Protein AF-A0A9D4DKL9-F1 (afdb_monomer)

Structure (mmCIF, N/CA/C/O backbone):
data_AF-A0A9D4DKL9-F1
#
_entry.id   AF-A0A9D4DKL9-F1
#
loop_
_atom_site.group_PDB
_atom_site.id
_atom_site.type_symbol
_atom_site.label_atom_id
_atom_site.label_alt_id
_atom_site.label_comp_id
_atom_site.label_asym_id
_atom_site.label_entity_id
_atom_site.label_seq_id
_atom_site.pdbx_PDB_ins_code
_atom_site.Cartn_x
_atom_site.Cartn_y
_atom_site.Cartn_z
_atom_site.occupancy
_atom_site.B_iso_or_equiv
_atom_site.auth_seq_id
_atom_site.auth_comp_id
_atom_site.auth_asym_id
_atom_site.auth_atom_id
_atom_site.pdbx_PDB_model_num
ATOM 1 N N . MET A 1 1 ? 84.781 38.451 -116.090 1.00 63.19 1 MET A N 1
ATOM 2 C CA . MET A 1 1 ? 84.584 37.556 -114.925 1.00 63.19 1 MET A CA 1
ATOM 3 C C . MET A 1 1 ? 83.759 38.175 -113.795 1.00 63.19 1 MET A C 1
ATOM 5 O O . MET A 1 1 ? 82.807 37.539 -113.373 1.00 63.19 1 MET A O 1
ATOM 9 N N . ILE A 1 2 ? 84.045 39.401 -113.335 1.00 65.81 2 ILE A N 1
ATOM 10 C CA . ILE A 1 2 ? 83.414 39.998 -112.132 1.00 65.81 2 ILE A CA 1
ATOM 11 C C . ILE A 1 2 ? 81.875 40.136 -112.225 1.00 65.81 2 ILE A C 1
ATOM 13 O 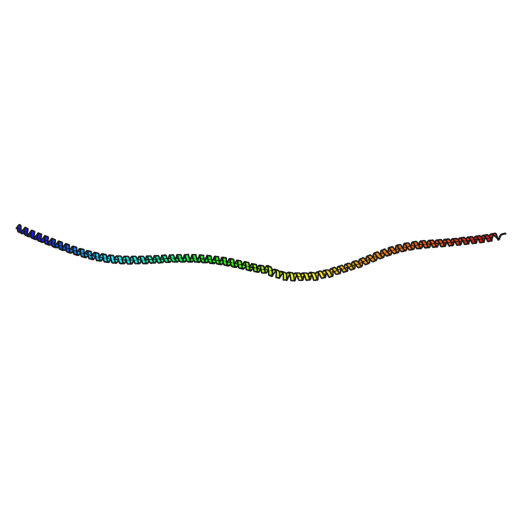O . ILE A 1 2 ? 81.176 39.761 -111.289 1.00 65.81 2 ILE A O 1
ATOM 17 N N . LYS A 1 3 ? 81.319 40.576 -113.367 1.00 68.94 3 LYS A N 1
ATOM 18 C CA . LYS A 1 3 ? 79.853 40.662 -113.574 1.00 68.94 3 LYS A CA 1
ATOM 19 C C . LYS A 1 3 ? 79.137 39.306 -113.484 1.00 68.94 3 LYS A C 1
ATOM 21 O O . LYS A 1 3 ? 78.026 39.245 -112.978 1.00 68.94 3 LYS A O 1
ATOM 26 N N . PHE A 1 4 ? 79.769 38.230 -113.952 1.00 71.81 4 PHE A N 1
ATOM 27 C CA . PHE A 1 4 ? 79.169 36.891 -113.955 1.00 71.81 4 PHE A CA 1
ATOM 28 C C . PHE A 1 4 ? 79.084 36.315 -112.534 1.00 71.81 4 PHE A C 1
ATOM 30 O O . PHE A 1 4 ? 78.048 35.794 -112.137 1.00 71.81 4 PHE A O 1
ATOM 37 N N . VAL A 1 5 ? 80.135 36.514 -111.731 1.00 77.12 5 VAL A N 1
ATOM 38 C CA . VAL A 1 5 ? 80.155 36.129 -110.309 1.00 77.12 5 VAL A CA 1
ATOM 39 C C . VAL A 1 5 ? 79.111 36.912 -109.506 1.00 77.12 5 VAL A C 1
ATOM 41 O O . VAL A 1 5 ? 78.420 36.328 -108.678 1.00 77.12 5 VAL A O 1
ATOM 44 N N . TYR A 1 6 ? 78.936 38.209 -109.784 1.00 79.50 6 TYR A N 1
ATOM 45 C CA . TYR A 1 6 ? 77.956 39.045 -109.081 1.00 79.50 6 TYR A CA 1
ATOM 46 C C . TYR A 1 6 ? 76.505 38.634 -109.384 1.00 79.50 6 TYR A C 1
ATOM 48 O O . TYR A 1 6 ? 75.685 38.554 -108.475 1.00 79.50 6 TYR A O 1
ATOM 56 N N . VAL A 1 7 ? 76.192 38.297 -110.641 1.00 77.31 7 VAL A N 1
ATOM 57 C CA . VAL A 1 7 ? 74.859 37.801 -111.032 1.00 77.31 7 VAL A CA 1
ATOM 58 C C . VAL A 1 7 ? 74.550 36.453 -110.376 1.00 77.31 7 VAL A C 1
ATOM 60 O O . VAL A 1 7 ? 73.449 36.266 -109.866 1.00 77.31 7 VAL A O 1
ATOM 63 N N . ILE A 1 8 ? 75.525 35.541 -110.319 1.00 79.31 8 ILE A N 1
ATOM 64 C CA . ILE A 1 8 ? 75.368 34.249 -109.635 1.00 79.31 8 ILE A CA 1
ATOM 65 C C . ILE A 1 8 ? 75.168 34.444 -108.130 1.00 79.31 8 ILE A C 1
ATOM 67 O O . ILE A 1 8 ? 74.286 33.817 -107.551 1.00 79.31 8 ILE A O 1
ATOM 71 N N . ALA A 1 9 ? 75.937 35.335 -107.499 1.00 81.88 9 ALA A N 1
ATOM 72 C CA . ALA A 1 9 ? 75.806 35.622 -106.074 1.00 81.88 9 ALA A CA 1
ATOM 73 C C . ALA A 1 9 ? 74.437 36.231 -105.725 1.00 81.88 9 ALA A C 1
ATOM 75 O O . ALA A 1 9 ? 73.841 35.843 -104.723 1.00 81.88 9 ALA A O 1
ATOM 76 N N . ILE A 1 10 ? 73.914 37.137 -106.562 1.00 83.38 10 ILE A N 1
ATOM 77 C CA . ILE A 1 10 ? 72.572 37.717 -106.396 1.00 83.38 10 ILE A CA 1
ATOM 78 C C . ILE A 1 10 ? 71.487 36.657 -106.601 1.00 83.38 10 ILE A C 1
ATOM 80 O O . ILE A 1 10 ? 70.557 36.570 -105.806 1.00 83.38 10 ILE A O 1
ATOM 84 N N . TYR A 1 11 ? 71.595 35.830 -107.641 1.00 84.44 11 TYR A N 1
ATOM 85 C CA . TYR A 1 11 ? 70.609 34.778 -107.887 1.00 84.44 11 TYR A CA 1
ATOM 86 C C . TYR A 1 11 ? 70.575 33.765 -106.737 1.00 84.44 11 TYR A C 1
ATOM 88 O O . TYR A 1 11 ? 69.502 33.411 -106.253 1.00 84.44 11 TYR A O 1
ATOM 96 N N . LEU A 1 12 ? 71.748 33.354 -106.246 1.00 84.44 12 LEU A N 1
ATOM 97 C CA . LEU A 1 12 ? 71.868 32.427 -105.127 1.00 84.44 12 LEU A CA 1
ATOM 98 C C . LEU A 1 12 ? 71.344 33.039 -103.822 1.00 84.44 12 LEU A C 1
ATOM 100 O O . LEU A 1 12 ? 70.650 32.354 -103.078 1.00 84.44 12 LEU A O 1
ATOM 104 N N . SER A 1 13 ? 71.627 34.315 -103.541 1.00 85.69 13 SER A N 1
ATOM 105 C CA . SER A 1 13 ? 71.153 34.973 -102.318 1.00 85.69 13 SER A CA 1
ATOM 106 C C . SER A 1 13 ? 69.640 35.195 -102.327 1.00 85.69 13 SER A C 1
ATOM 108 O O . SER A 1 13 ? 68.983 34.974 -101.309 1.00 85.69 13 SER A O 1
ATOM 110 N N . ILE A 1 14 ? 69.060 35.551 -103.476 1.00 85.25 14 ILE A N 1
ATOM 111 C CA . ILE A 1 14 ? 67.609 35.686 -103.644 1.00 85.25 14 ILE A CA 1
ATOM 112 C C . ILE A 1 14 ? 66.938 34.316 -103.532 1.00 85.25 14 ILE A C 1
ATOM 114 O O . ILE A 1 14 ? 65.997 34.162 -102.760 1.00 85.25 14 ILE A O 1
ATOM 118 N N . TYR A 1 15 ? 67.446 33.298 -104.231 1.00 87.06 15 TYR A N 1
ATOM 119 C CA . TYR A 1 15 ? 66.894 31.946 -104.151 1.00 87.06 15 TYR A CA 1
ATOM 120 C C . TYR A 1 15 ? 66.958 31.393 -102.724 1.00 87.06 15 TYR A C 1
ATOM 122 O O . TYR A 1 15 ? 65.957 30.901 -102.209 1.00 87.06 15 TYR A O 1
ATOM 130 N N . LEU A 1 16 ? 68.108 31.523 -102.055 1.00 86.06 16 LEU A N 1
ATOM 131 C CA . LEU A 1 16 ? 68.291 31.030 -100.694 1.00 86.06 16 LEU A CA 1
ATOM 132 C C . LEU A 1 16 ? 67.420 31.799 -99.697 1.00 86.06 16 LEU A C 1
ATOM 134 O O . LEU A 1 16 ? 66.792 31.177 -98.850 1.00 86.06 16 LEU A O 1
ATOM 138 N N . SER A 1 17 ? 67.339 33.128 -99.794 1.00 87.56 17 SER A N 1
ATOM 139 C CA . SER A 1 17 ? 66.518 33.931 -98.876 1.00 87.56 17 SER A CA 1
ATOM 140 C C . SER A 1 17 ? 65.023 33.669 -99.052 1.00 87.56 17 SER A C 1
ATOM 142 O O . SER A 1 17 ? 64.312 33.527 -98.058 1.00 87.56 17 SER A O 1
ATOM 144 N N . ILE A 1 18 ? 64.542 33.529 -100.289 1.00 85.19 18 ILE A N 1
ATOM 145 C CA . ILE A 1 18 ? 63.144 33.191 -100.574 1.00 85.19 18 ILE A CA 1
ATOM 146 C C . ILE A 1 18 ? 62.844 31.760 -100.124 1.00 85.19 18 ILE A C 1
ATOM 148 O O . ILE A 1 18 ? 61.878 31.543 -99.400 1.00 85.19 18 ILE A O 1
ATOM 152 N N . TYR A 1 19 ? 63.687 30.788 -100.479 1.00 87.69 19 TYR A N 1
ATOM 153 C CA . TYR A 1 19 ? 63.487 29.398 -100.075 1.00 87.69 19 TYR A CA 1
ATOM 154 C C . TYR A 1 19 ? 63.493 29.254 -98.551 1.00 87.69 19 TYR A C 1
ATOM 156 O O . TYR A 1 19 ? 62.588 28.646 -97.987 1.00 87.69 19 TYR A O 1
ATOM 164 N N . LEU A 1 20 ? 64.473 29.854 -97.871 1.00 86.19 20 LEU A N 1
ATOM 165 C CA . LEU A 1 20 ? 64.597 29.759 -96.422 1.00 86.19 20 LEU A CA 1
ATOM 166 C C . LEU A 1 20 ? 63.461 30.503 -95.714 1.00 86.19 20 LEU A C 1
ATOM 168 O O . LEU A 1 20 ? 62.894 29.964 -94.773 1.00 86.19 20 LEU A O 1
ATOM 172 N N . SER A 1 21 ? 63.082 31.702 -96.165 1.00 86.38 21 SER A N 1
ATOM 173 C CA . SER A 1 21 ? 61.981 32.454 -95.544 1.00 86.38 21 SER A CA 1
ATOM 174 C C . SER A 1 21 ? 60.636 31.759 -95.723 1.00 86.38 21 SER A C 1
ATOM 176 O O . SER A 1 21 ? 59.880 31.649 -94.760 1.00 86.38 21 SER A O 1
ATOM 178 N N . ILE A 1 22 ? 60.346 31.229 -96.913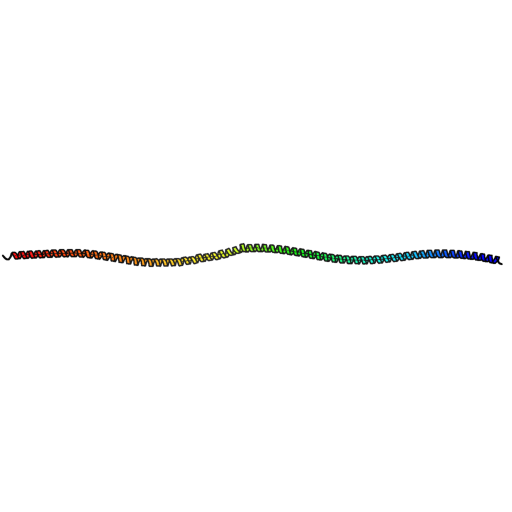 1.00 84.81 22 ILE A N 1
ATOM 179 C CA . ILE A 1 22 ? 59.104 30.504 -97.184 1.00 84.81 22 ILE A CA 1
ATOM 180 C C . ILE A 1 22 ? 59.093 29.178 -96.427 1.00 84.81 22 ILE A C 1
ATOM 182 O O . ILE A 1 22 ? 58.135 28.895 -95.716 1.00 84.81 22 ILE A O 1
ATOM 186 N N . TYR A 1 23 ? 60.164 28.386 -96.510 1.00 86.69 23 TYR A N 1
ATOM 187 C CA . TYR A 1 23 ? 60.231 27.102 -95.817 1.00 86.69 23 TYR A CA 1
ATOM 188 C C . TYR A 1 23 ? 60.115 27.285 -94.304 1.00 86.69 23 TYR A C 1
ATOM 190 O O . TYR A 1 23 ? 59.313 26.613 -93.665 1.00 86.69 23 TYR A O 1
ATOM 198 N N . LEU A 1 24 ? 60.864 28.227 -93.727 1.00 85.25 24 LEU A N 1
ATOM 199 C CA . LEU A 1 24 ? 60.870 28.443 -92.285 1.00 85.25 24 LEU A CA 1
ATOM 200 C C . LEU A 1 24 ? 59.553 29.059 -91.805 1.00 85.25 24 LEU A C 1
ATOM 202 O O . LEU A 1 24 ? 59.030 28.620 -90.790 1.00 85.25 24 LEU A O 1
ATOM 206 N N . SER A 1 25 ? 58.968 30.015 -92.534 1.00 85.31 25 SER A N 1
ATOM 207 C CA . SER A 1 25 ? 57.673 30.598 -92.150 1.00 85.31 25 SER A CA 1
ATOM 208 C C . SER A 1 25 ? 56.534 29.589 -92.251 1.00 85.31 25 SER A C 1
ATOM 210 O O . SER A 1 25 ? 55.735 29.490 -91.322 1.00 85.31 25 SER A O 1
ATOM 212 N N . ILE A 1 26 ? 56.470 28.797 -93.322 1.00 83.25 26 ILE A N 1
ATOM 213 C CA . ILE A 1 26 ? 55.423 27.790 -93.511 1.00 83.25 26 ILE A CA 1
ATOM 214 C C . ILE A 1 26 ? 55.611 26.644 -92.523 1.00 83.25 26 ILE A C 1
ATOM 216 O O . ILE A 1 26 ? 54.669 26.293 -91.819 1.00 83.25 26 ILE A O 1
ATOM 220 N N . TYR A 1 27 ? 56.820 26.094 -92.408 1.00 85.81 27 TYR A N 1
ATOM 221 C CA . TYR A 1 27 ? 57.084 24.998 -91.481 1.00 85.81 27 TYR A CA 1
ATOM 222 C C . TYR A 1 27 ? 56.801 25.423 -90.042 1.00 85.81 27 TYR A C 1
ATOM 224 O O . TYR A 1 27 ? 56.090 24.727 -89.328 1.00 85.81 27 TYR A O 1
ATOM 232 N N . LEU A 1 28 ? 57.296 26.588 -89.620 1.00 83.44 28 LEU A N 1
ATOM 233 C CA . LEU A 1 28 ? 57.144 27.039 -88.243 1.00 83.44 28 LEU A CA 1
ATOM 234 C C . LEU A 1 28 ? 55.705 27.471 -87.948 1.00 83.44 28 LEU A C 1
ATOM 236 O O . LEU A 1 28 ? 55.189 27.121 -86.896 1.00 83.44 28 LEU A O 1
ATOM 240 N N . SER A 1 29 ? 55.012 28.147 -88.869 1.00 84.25 29 SER A N 1
ATOM 241 C CA . SER A 1 29 ? 53.603 28.511 -88.654 1.00 84.25 29 SER A CA 1
ATOM 242 C C . SER A 1 29 ? 52.693 27.289 -88.620 1.00 84.25 29 SER A C 1
ATOM 244 O O . SER A 1 29 ? 51.880 27.173 -87.708 1.00 84.25 29 SER A O 1
ATOM 246 N N . ILE A 1 30 ? 52.841 26.350 -89.555 1.00 83.44 30 ILE A N 1
ATOM 247 C CA . ILE A 1 30 ? 51.993 25.158 -89.629 1.00 83.44 30 ILE A CA 1
ATOM 248 C C . ILE A 1 30 ? 52.319 24.209 -88.482 1.00 83.44 30 ILE A C 1
ATOM 250 O O . ILE A 1 30 ? 51.414 23.804 -87.760 1.00 83.44 30 ILE A O 1
ATOM 254 N N . TYR A 1 31 ? 53.595 23.890 -88.262 1.00 84.00 31 TYR A N 1
ATOM 255 C CA . TYR A 1 31 ? 53.983 22.982 -87.188 1.00 84.00 31 TYR A CA 1
ATOM 256 C C . TYR A 1 31 ? 53.588 23.550 -85.828 1.00 84.00 31 TYR A C 1
ATOM 258 O O . TYR A 1 31 ? 52.955 22.854 -85.043 1.00 84.00 31 TYR A O 1
ATOM 266 N N . LEU A 1 32 ? 53.890 24.823 -85.555 1.00 83.12 32 LEU A N 1
ATOM 267 C CA . LEU A 1 32 ? 53.597 25.416 -84.254 1.00 83.12 32 LEU A CA 1
ATOM 268 C C . LEU A 1 32 ? 52.091 25.621 -84.058 1.00 83.12 32 LEU A C 1
ATOM 270 O O . LEU A 1 32 ? 51.592 25.318 -82.984 1.00 83.12 32 LEU A O 1
ATOM 274 N N . SER A 1 33 ? 51.341 26.060 -85.074 1.00 83.81 33 SER A N 1
ATOM 275 C CA . SER A 1 33 ? 49.885 26.223 -84.937 1.00 83.81 33 SER A CA 1
ATOM 276 C C . SER A 1 33 ? 49.169 24.887 -84.777 1.00 83.81 33 SER A C 1
ATOM 278 O O . SER A 1 33 ? 48.336 24.757 -83.884 1.00 83.81 33 SER A O 1
ATOM 280 N N . ILE A 1 34 ? 49.502 23.874 -85.578 1.00 82.81 34 ILE A N 1
ATOM 281 C CA . ILE A 1 34 ? 48.850 22.564 -85.519 1.00 82.81 34 ILE A CA 1
ATOM 282 C C . ILE A 1 34 ? 49.268 21.825 -84.252 1.00 82.81 34 ILE A C 1
ATOM 284 O O . ILE A 1 34 ? 48.406 21.355 -83.516 1.00 82.81 34 ILE A O 1
ATOM 288 N N . TYR A 1 35 ? 50.566 21.765 -83.948 1.00 84.19 35 TYR A N 1
ATOM 289 C CA . TYR A 1 35 ? 51.040 21.086 -82.747 1.00 84.19 35 TYR A CA 1
ATOM 290 C C . TYR A 1 35 ? 50.478 21.746 -81.492 1.00 84.19 35 TYR A C 1
ATOM 292 O O . TYR A 1 35 ? 49.933 21.059 -80.638 1.00 84.19 35 TYR A O 1
ATOM 300 N N . LEU A 1 36 ? 50.547 23.076 -81.387 1.00 83.25 36 LEU A N 1
ATOM 301 C CA . LEU A 1 36 ? 50.089 23.774 -80.191 1.00 83.25 36 LEU A CA 1
ATOM 302 C C . LEU A 1 36 ? 48.561 23.755 -80.082 1.00 83.25 36 LEU A C 1
ATOM 304 O O . LEU A 1 36 ? 48.050 23.519 -78.996 1.00 83.25 36 LEU A O 1
ATOM 308 N N . SER A 1 37 ? 47.812 23.918 -81.177 1.00 83.75 37 SER A N 1
ATOM 309 C CA . SER A 1 37 ? 46.345 23.840 -81.116 1.00 83.75 37 SER A CA 1
ATOM 310 C C . SER A 1 37 ? 45.859 22.437 -80.770 1.00 83.75 37 SER A C 1
ATOM 312 O O . SER A 1 37 ? 45.034 22.295 -79.872 1.00 83.75 37 SER A O 1
ATOM 314 N N . ILE A 1 38 ? 46.382 21.394 -81.417 1.00 83.25 38 ILE A N 1
ATOM 315 C CA . ILE A 1 38 ? 45.956 20.014 -81.175 1.00 83.25 38 ILE A CA 1
ATOM 316 C C . ILE A 1 38 ? 46.436 19.561 -79.803 1.00 83.25 38 ILE A C 1
ATOM 318 O O . ILE A 1 38 ? 45.628 19.109 -79.001 1.00 83.25 38 ILE A O 1
ATOM 322 N N . PHE A 1 39 ? 47.719 19.725 -79.483 1.00 83.00 39 PHE A N 1
ATOM 323 C CA . PHE A 1 39 ? 48.241 19.275 -78.198 1.00 83.00 39 PHE A CA 1
ATOM 324 C C . PHE A 1 39 ? 47.545 19.991 -77.044 1.00 83.00 39 PHE A C 1
ATOM 326 O O . PHE A 1 39 ? 47.071 19.334 -76.125 1.00 83.00 39 PHE A O 1
ATOM 333 N N . LEU A 1 40 ? 47.411 21.320 -77.103 1.00 82.62 40 LEU A N 1
ATOM 334 C CA . LEU A 1 40 ? 46.790 22.071 -76.018 1.00 82.62 40 LEU A CA 1
ATOM 335 C C . LEU A 1 40 ? 45.286 21.788 -75.934 1.00 82.62 40 LEU A C 1
ATOM 337 O O . LEU A 1 40 ? 44.785 21.575 -74.839 1.00 82.62 40 LEU A O 1
ATOM 341 N N . SER A 1 41 ? 44.557 21.717 -77.052 1.00 83.12 41 SER A N 1
ATOM 342 C CA . SER A 1 41 ? 43.116 21.427 -77.004 1.00 83.12 41 SER A CA 1
ATOM 343 C C . SER A 1 41 ? 42.826 20.007 -76.530 1.00 83.12 41 SER A C 1
ATOM 345 O O . SER A 1 41 ? 42.003 19.832 -75.634 1.00 83.12 41 SER A O 1
ATOM 347 N N . PHE A 1 42 ? 43.510 18.991 -77.057 1.00 83.50 42 PHE A N 1
ATOM 348 C CA . PHE A 1 42 ? 43.275 17.602 -76.667 1.00 83.50 42 PHE A CA 1
ATOM 349 C C . PHE A 1 42 ? 43.794 17.313 -75.266 1.00 83.50 42 PHE A C 1
ATOM 351 O O . PHE A 1 42 ? 43.068 16.728 -74.468 1.00 83.50 42 PHE A O 1
ATOM 358 N N . TYR A 1 43 ? 45.005 17.757 -74.924 1.00 83.81 43 TYR A N 1
ATOM 359 C CA . TYR A 1 43 ? 45.541 17.530 -73.587 1.00 83.81 43 TYR A CA 1
ATOM 360 C C . TYR A 1 43 ? 44.695 18.244 -72.538 1.00 83.81 43 TYR A C 1
ATOM 362 O O . TYR A 1 43 ? 44.285 17.623 -71.565 1.00 83.81 43 TYR A O 1
ATOM 370 N N . LEU A 1 44 ? 44.374 19.525 -72.741 1.00 83.25 44 LEU A N 1
ATOM 371 C CA . LEU A 1 44 ? 43.629 20.294 -71.750 1.00 83.25 44 LEU A CA 1
ATOM 372 C C . LEU A 1 44 ? 42.171 19.832 -71.668 1.00 83.25 44 LEU A C 1
ATOM 374 O O . LEU A 1 44 ? 41.651 19.708 -70.568 1.00 83.25 44 LEU A O 1
ATOM 378 N N . SER A 1 45 ? 41.517 19.497 -72.785 1.00 84.00 45 SER A N 1
ATOM 379 C CA . SER A 1 45 ? 40.148 18.968 -72.731 1.00 84.00 45 SER A CA 1
ATOM 380 C C . SER A 1 45 ? 40.094 17.598 -72.068 1.00 84.00 45 SER A C 1
ATOM 382 O O . SER A 1 45 ? 39.294 17.413 -71.157 1.00 84.00 45 SER A O 1
ATOM 384 N N . ILE A 1 46 ? 40.948 16.651 -72.457 1.00 83.38 46 ILE A N 1
ATOM 385 C CA . ILE A 1 46 ? 40.912 15.285 -71.926 1.00 83.38 46 ILE A CA 1
ATOM 386 C C . ILE A 1 46 ? 41.399 15.279 -70.483 1.00 83.38 46 ILE A C 1
ATOM 388 O O . ILE A 1 46 ? 40.689 14.796 -69.609 1.00 83.38 46 ILE A O 1
ATOM 392 N N . TYR A 1 47 ? 42.566 15.854 -70.199 1.00 83.75 47 TYR A N 1
ATOM 393 C CA . TYR A 1 47 ? 43.106 15.851 -68.843 1.00 83.75 47 TYR A CA 1
ATOM 394 C C . TYR A 1 47 ? 42.156 16.557 -67.882 1.00 83.75 47 TYR A C 1
ATOM 396 O O . TYR A 1 47 ? 41.810 16.002 -66.847 1.00 83.75 47 TYR A O 1
ATOM 404 N N . LEU A 1 48 ? 41.673 17.751 -68.231 1.00 82.62 48 LEU A N 1
ATOM 405 C CA . LEU A 1 48 ? 40.845 18.533 -67.320 1.00 82.62 48 LEU A CA 1
ATOM 406 C C . LEU A 1 48 ? 39.433 17.950 -67.202 1.00 82.62 48 LEU A C 1
ATOM 408 O O . LEU A 1 48 ? 38.906 17.905 -66.099 1.00 82.62 48 LEU A O 1
ATOM 412 N N . SER A 1 49 ? 38.834 17.426 -68.277 1.00 83.44 49 SER A N 1
ATOM 413 C CA . SER A 1 49 ? 37.521 16.772 -68.171 1.00 83.44 49 SER A CA 1
ATOM 414 C C . SER A 1 49 ? 37.595 15.459 -67.399 1.00 83.44 49 SER A C 1
ATOM 416 O O . SER A 1 49 ? 36.817 15.272 -66.468 1.00 83.44 49 SER A O 1
ATOM 418 N N . PHE A 1 50 ? 38.531 14.562 -67.717 1.00 83.81 50 PHE A N 1
ATOM 419 C CA . PHE A 1 50 ? 38.616 13.259 -67.061 1.00 83.81 50 PHE A CA 1
ATOM 420 C C . PHE A 1 50 ? 39.137 13.378 -65.637 1.00 83.81 50 PHE A C 1
ATOM 422 O O . PHE A 1 50 ? 38.519 12.834 -64.729 1.00 83.81 50 PHE A O 1
ATOM 429 N N . TYR A 1 51 ? 40.220 14.123 -65.408 1.00 84.00 51 TYR A N 1
ATOM 430 C CA . TYR A 1 51 ? 40.760 14.272 -64.060 1.00 84.00 51 TYR A CA 1
ATOM 431 C C . TYR A 1 51 ? 39.753 14.963 -63.148 1.00 84.00 51 TYR A C 1
ATOM 433 O O . TYR A 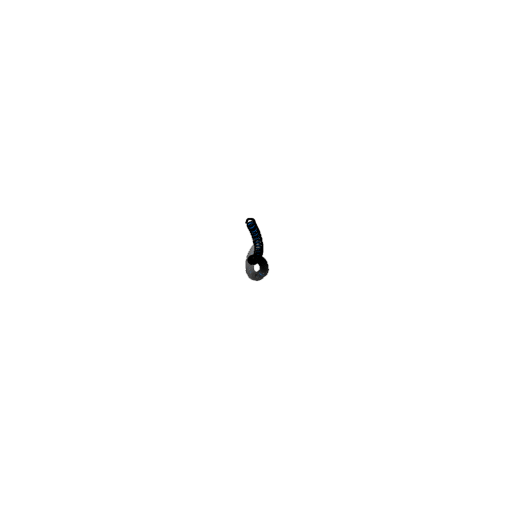1 51 ? 39.473 14.459 -62.066 1.00 84.00 51 TYR A O 1
ATOM 441 N N . LEU A 1 52 ? 39.159 16.078 -63.585 1.00 84.38 52 LEU A N 1
ATOM 442 C CA . LEU A 1 52 ? 38.230 16.820 -62.741 1.00 84.38 52 LEU A CA 1
ATOM 443 C C . LEU A 1 52 ? 36.921 16.049 -62.548 1.00 84.38 52 LEU A C 1
ATOM 445 O O . LEU A 1 52 ? 36.443 15.977 -61.426 1.00 84.38 52 LEU A O 1
ATOM 449 N N . SER A 1 53 ? 36.362 15.410 -63.580 1.00 84.56 53 SER A N 1
ATOM 450 C CA . SER A 1 53 ? 35.132 14.620 -63.406 1.00 84.56 53 SER A CA 1
ATOM 451 C C . SER A 1 53 ? 35.347 13.407 -62.507 1.00 84.56 53 SER A C 1
ATOM 453 O O . SER A 1 53 ? 34.556 13.187 -61.594 1.00 84.56 53 SER A O 1
ATOM 455 N N . ILE A 1 54 ? 36.421 12.642 -62.705 1.00 84.81 54 ILE A N 1
ATOM 456 C CA . ILE A 1 54 ? 36.693 11.427 -61.933 1.00 84.81 54 ILE A CA 1
ATOM 457 C C . ILE A 1 54 ? 37.097 11.791 -60.509 1.00 84.81 54 ILE A C 1
ATOM 459 O O . ILE A 1 54 ? 36.518 11.267 -59.563 1.00 84.81 54 ILE A O 1
ATOM 463 N N . TYR A 1 55 ? 38.042 12.716 -60.335 1.00 85.00 55 TYR A N 1
ATOM 464 C CA . TYR A 1 55 ? 38.480 13.122 -59.004 1.00 85.00 55 TYR A CA 1
ATOM 465 C C . TYR A 1 55 ? 37.324 13.723 -58.213 1.00 85.00 55 TYR A C 1
ATOM 467 O O . TYR A 1 55 ? 37.089 13.319 -57.080 1.00 85.00 55 TYR A O 1
ATOM 475 N N . LEU A 1 56 ? 36.570 14.652 -58.806 1.00 84.94 56 LEU A N 1
ATOM 476 C CA . LEU A 1 56 ? 35.492 15.326 -58.095 1.00 84.94 56 LEU A CA 1
ATOM 477 C C . LEU A 1 56 ? 34.334 14.367 -57.823 1.00 84.94 56 LEU A C 1
ATOM 479 O O . LEU A 1 56 ? 33.833 14.371 -56.708 1.00 84.94 56 LEU A O 1
ATOM 483 N N . SER A 1 57 ? 33.951 13.506 -58.774 1.00 85.56 57 SER A N 1
ATOM 484 C CA . SER A 1 57 ? 32.883 12.522 -58.545 1.00 85.56 57 SER A CA 1
ATOM 485 C C . SER A 1 57 ? 33.255 11.519 -57.462 1.00 85.56 57 SER A C 1
ATOM 487 O O . SER A 1 57 ? 32.483 11.356 -56.527 1.00 85.56 57 SER A O 1
ATOM 489 N N . ILE A 1 58 ? 34.441 10.910 -57.537 1.00 85.12 58 ILE A N 1
ATOM 490 C CA . ILE A 1 58 ? 34.889 9.901 -56.574 1.00 85.12 58 ILE A CA 1
ATOM 491 C C . ILE A 1 58 ? 35.126 10.537 -55.208 1.00 85.12 58 ILE A C 1
ATOM 493 O O . ILE A 1 58 ? 34.665 10.011 -54.197 1.00 85.12 58 ILE A O 1
ATOM 497 N N . TYR A 1 59 ? 35.817 11.678 -55.155 1.00 84.88 59 TYR A N 1
ATOM 498 C CA . TYR A 1 59 ? 36.098 12.348 -53.893 1.00 84.88 59 TYR A CA 1
ATOM 499 C C . TYR A 1 59 ? 34.808 12.816 -53.225 1.00 84.88 59 TYR A C 1
ATOM 501 O O . TYR A 1 59 ? 34.601 12.482 -52.062 1.00 84.88 59 TYR A O 1
ATOM 509 N N . LEU A 1 60 ? 33.904 13.509 -53.937 1.00 85.19 60 LEU A N 1
ATOM 510 C CA . LEU A 1 60 ? 32.623 13.899 -53.339 1.00 85.19 60 LEU A CA 1
ATOM 511 C C . LEU A 1 60 ? 31.803 12.671 -52.962 1.00 85.19 60 LEU A C 1
ATOM 513 O O . LEU A 1 60 ? 31.286 12.627 -51.856 1.00 85.19 60 LEU A O 1
ATOM 517 N N . SER A 1 61 ? 31.663 11.675 -53.840 1.00 85.94 61 SER A N 1
ATOM 518 C CA . SER A 1 61 ? 30.789 10.541 -53.549 1.00 85.94 61 SER A CA 1
ATOM 519 C C . SER A 1 61 ? 31.287 9.768 -52.340 1.00 85.94 61 SER A C 1
ATOM 521 O O . SER A 1 61 ? 30.503 9.458 -51.450 1.00 85.94 61 SER A O 1
ATOM 523 N N . ILE A 1 62 ? 32.586 9.477 -52.273 1.00 85.31 62 ILE A N 1
ATOM 524 C CA . ILE A 1 62 ? 33.169 8.687 -51.190 1.00 85.31 62 ILE A CA 1
ATOM 525 C C . ILE A 1 62 ? 33.228 9.514 -49.913 1.00 85.31 62 ILE A C 1
ATOM 527 O O . ILE A 1 62 ? 32.735 9.064 -48.885 1.00 85.31 62 ILE A O 1
ATOM 531 N N . TYR A 1 63 ? 33.774 10.730 -49.962 1.00 84.81 63 TYR A N 1
ATOM 532 C CA . TYR A 1 63 ? 33.895 11.559 -48.768 1.00 84.81 63 TYR A CA 1
ATOM 533 C C . TYR A 1 63 ? 32.523 11.870 -48.178 1.00 84.81 63 TYR A C 1
ATOM 535 O O . TYR A 1 63 ? 32.314 11.684 -46.986 1.00 84.81 63 TYR A O 1
ATOM 543 N N . LEU A 1 64 ? 31.566 12.288 -49.008 1.00 85.19 64 LEU A N 1
ATOM 544 C CA . LEU A 1 64 ? 30.250 12.698 -48.538 1.00 85.19 64 LEU A CA 1
ATOM 545 C C . LEU A 1 64 ? 29.425 11.493 -48.080 1.00 85.19 64 LEU A C 1
ATOM 547 O O . LEU A 1 64 ? 28.784 11.585 -47.039 1.00 85.19 64 LEU A O 1
ATOM 551 N N . SER A 1 65 ? 29.487 10.349 -48.775 1.00 85.75 65 SER A N 1
ATOM 552 C CA . SER A 1 65 ? 28.787 9.135 -48.326 1.00 85.75 65 SER A CA 1
ATOM 553 C C . SER A 1 65 ? 29.368 8.578 -47.033 1.00 85.75 65 SER A C 1
ATOM 555 O O . SER A 1 65 ? 28.606 8.274 -46.120 1.00 85.75 65 SER A O 1
ATOM 557 N N . ILE A 1 66 ? 30.692 8.478 -46.910 1.00 84.69 66 ILE A N 1
ATOM 558 C CA . ILE A 1 66 ? 31.343 7.949 -45.709 1.00 84.69 66 ILE A CA 1
ATOM 559 C C . ILE A 1 66 ? 31.157 8.919 -44.547 1.00 84.69 66 ILE A C 1
ATOM 561 O O . ILE A 1 66 ? 30.740 8.504 -43.471 1.00 84.69 66 ILE A O 1
ATOM 565 N N . TYR A 1 67 ? 31.405 10.212 -44.758 1.00 84.69 67 TYR A N 1
ATOM 566 C CA . TYR A 1 67 ? 31.265 11.207 -43.704 1.00 84.69 67 TYR A CA 1
ATOM 567 C C . TYR A 1 67 ? 29.818 11.309 -43.224 1.00 84.69 67 TYR A C 1
ATOM 569 O O . TYR A 1 67 ? 29.593 11.193 -42.024 1.00 84.69 67 TYR A O 1
ATOM 577 N N . LEU A 1 68 ? 28.829 11.454 -44.123 1.00 85.56 68 LEU A N 1
ATOM 578 C CA . LEU A 1 68 ? 27.431 11.478 -43.686 1.00 85.56 68 LEU A CA 1
ATOM 579 C C . LEU A 1 68 ? 27.024 10.154 -43.058 1.00 85.56 68 LEU A C 1
ATOM 581 O O . LEU A 1 68 ? 26.416 10.184 -41.999 1.00 85.56 68 LEU A O 1
ATOM 585 N N . SER A 1 69 ? 27.320 9.007 -43.672 1.00 85.75 69 SER A N 1
ATOM 586 C CA . SER A 1 69 ? 26.850 7.730 -43.123 1.00 85.75 69 SER A CA 1
ATOM 587 C C . SER A 1 69 ? 27.399 7.502 -41.723 1.00 85.75 69 SER A C 1
ATOM 589 O O . SER A 1 69 ? 26.612 7.269 -40.816 1.00 85.75 69 SER A O 1
ATOM 591 N N . ILE A 1 70 ? 28.709 7.664 -41.527 1.00 85.25 70 ILE A N 1
ATOM 592 C CA . ILE A 1 70 ? 29.363 7.434 -40.240 1.00 85.25 70 ILE A CA 1
ATOM 593 C C . ILE A 1 70 ? 28.955 8.499 -39.227 1.00 85.25 70 ILE A C 1
ATOM 595 O O . ILE A 1 70 ? 28.574 8.161 -38.109 1.00 85.25 70 ILE A O 1
ATOM 599 N N . TYR A 1 71 ? 29.016 9.783 -39.591 1.00 84.38 71 TYR A N 1
ATOM 600 C CA . TYR A 1 71 ? 28.678 10.855 -38.659 1.00 84.38 71 TYR A CA 1
ATOM 601 C C . TYR A 1 71 ? 27.217 10.759 -38.237 1.00 84.38 71 TYR A C 1
ATOM 603 O O . TYR A 1 71 ? 26.926 10.766 -37.046 1.00 84.38 71 TYR A O 1
ATOM 611 N N . LEU A 1 72 ? 26.298 10.613 -39.195 1.00 84.94 72 LEU A N 1
ATOM 612 C CA . LEU A 1 72 ? 24.874 10.550 -38.900 1.00 84.94 72 LEU A CA 1
ATOM 613 C C . LEU A 1 72 ? 24.534 9.261 -38.154 1.00 84.94 72 LEU A C 1
ATOM 615 O O . LEU A 1 72 ? 23.795 9.335 -37.181 1.00 84.94 72 LEU A O 1
ATOM 619 N N . SER A 1 73 ? 25.101 8.108 -38.536 1.00 85.44 73 SER A N 1
ATOM 620 C CA . SER A 1 73 ? 24.832 6.848 -37.837 1.00 85.44 73 SER A CA 1
ATOM 621 C C . SER A 1 73 ? 25.328 6.892 -36.403 1.00 85.44 73 SER A C 1
ATOM 623 O O . SER A 1 73 ? 24.563 6.572 -35.505 1.00 85.44 73 SER A O 1
ATOM 625 N N . ILE A 1 74 ? 26.576 7.315 -36.180 1.00 84.00 74 ILE A N 1
ATOM 626 C CA . ILE A 1 74 ? 27.187 7.341 -34.850 1.00 84.00 74 ILE A CA 1
ATOM 627 C C . ILE A 1 74 ? 26.516 8.407 -33.991 1.00 84.00 74 ILE A C 1
ATOM 629 O O . ILE A 1 74 ? 26.150 8.133 -32.850 1.00 84.00 74 ILE A O 1
ATOM 633 N N . TYR A 1 75 ? 26.320 9.612 -34.530 1.00 84.00 75 TYR A N 1
ATOM 634 C CA . TYR A 1 75 ? 25.697 10.698 -33.787 1.00 84.00 75 TYR A CA 1
ATOM 635 C C . TYR A 1 75 ? 24.257 10.350 -33.418 1.00 84.00 75 TYR A C 1
ATOM 637 O O . TYR A 1 75 ? 23.928 10.414 -32.237 1.00 84.00 75 TYR A O 1
ATOM 645 N N . LEU A 1 76 ? 23.415 9.906 -34.367 1.00 85.12 76 LEU A N 1
ATOM 646 C CA . LEU A 1 76 ? 22.052 9.490 -34.022 1.00 85.12 76 LEU A CA 1
ATOM 647 C C . LEU A 1 76 ? 22.064 8.294 -33.077 1.00 85.12 76 LEU A C 1
ATOM 649 O O . LEU A 1 76 ? 21.342 8.321 -32.089 1.00 85.12 76 LEU A O 1
ATOM 653 N N . SER A 1 77 ? 22.848 7.248 -33.345 1.00 84.88 77 SER A N 1
ATOM 654 C CA . SER A 1 77 ? 22.791 6.042 -32.519 1.00 84.88 77 SER A CA 1
ATOM 655 C C . SER A 1 77 ? 23.208 6.340 -31.089 1.00 84.88 77 SER A C 1
ATOM 657 O O . SER A 1 77 ? 22.527 5.930 -30.156 1.00 84.88 77 SER A O 1
ATOM 659 N N . ILE A 1 78 ? 24.305 7.073 -30.898 1.00 83.94 78 ILE A N 1
ATOM 660 C CA . ILE A 1 78 ? 24.841 7.369 -29.570 1.00 83.94 78 ILE A CA 1
ATOM 661 C C . ILE A 1 78 ? 23.965 8.403 -28.875 1.00 83.94 78 ILE A C 1
ATOM 663 O O . ILE A 1 78 ? 23.531 8.163 -27.754 1.00 83.94 78 ILE A O 1
ATOM 667 N N . TYR A 1 79 ? 23.657 9.524 -29.530 1.00 83.25 79 TYR A N 1
ATOM 668 C CA . TYR A 1 79 ? 22.855 10.574 -28.911 1.00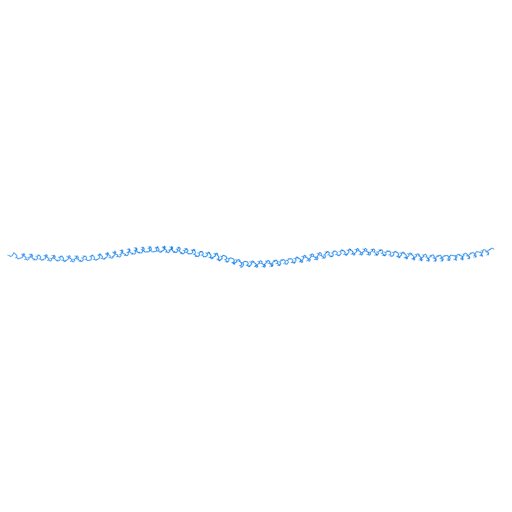 83.25 79 TYR A CA 1
ATOM 669 C C . TYR A 1 79 ? 21.467 10.057 -28.544 1.00 83.25 79 TYR A C 1
ATOM 671 O O . TYR A 1 79 ? 21.036 10.227 -27.409 1.00 83.25 79 TYR A O 1
ATOM 679 N N . LEU A 1 80 ? 20.789 9.369 -29.466 1.00 84.75 80 LEU A N 1
ATOM 680 C CA . LEU A 1 80 ? 19.439 8.875 -29.228 1.00 84.75 80 LEU A CA 1
ATOM 681 C C . LEU A 1 80 ? 19.441 7.734 -28.207 1.00 84.75 80 LEU A C 1
ATOM 683 O O . LEU A 1 80 ? 18.601 7.742 -27.318 1.00 84.75 80 LEU A O 1
ATOM 687 N N . SER A 1 81 ? 20.389 6.790 -28.261 1.00 84.69 81 SER A N 1
ATOM 688 C CA . SER A 1 81 ? 20.440 5.706 -27.266 1.00 84.69 81 SER A CA 1
ATOM 689 C C . SER A 1 81 ? 20.760 6.222 -25.867 1.00 84.69 81 SER A C 1
ATOM 691 O O . SER A 1 81 ? 20.080 5.846 -24.915 1.00 84.69 81 SER A O 1
ATOM 693 N N . ILE A 1 82 ? 21.746 7.108 -25.723 1.00 83.31 82 ILE A N 1
ATOM 694 C CA . ILE A 1 82 ? 22.143 7.660 -24.427 1.00 83.31 82 ILE A CA 1
ATOM 695 C C . ILE A 1 82 ? 21.047 8.574 -23.894 1.00 83.31 82 ILE A C 1
ATOM 697 O O . ILE A 1 82 ? 20.608 8.394 -22.764 1.00 83.31 82 ILE A O 1
ATOM 701 N N . TYR A 1 83 ? 20.558 9.517 -24.700 1.00 83.62 83 TYR A N 1
ATOM 702 C CA . TYR A 1 83 ? 19.508 10.432 -24.266 1.00 83.62 83 TYR A CA 1
ATOM 703 C C . TYR A 1 83 ? 18.243 9.672 -23.883 1.00 83.62 83 TYR A C 1
ATOM 705 O O . TYR A 1 83 ? 17.715 9.886 -22.797 1.00 83.62 83 TYR A O 1
ATOM 713 N N . LEU A 1 84 ? 17.782 8.745 -24.729 1.00 85.25 84 LEU A N 1
ATOM 714 C CA . LEU A 1 84 ? 16.563 7.995 -24.455 1.00 85.25 84 LEU A CA 1
ATOM 715 C C . LEU A 1 84 ? 16.750 7.077 -23.246 1.00 85.25 84 LEU A C 1
ATOM 717 O O . LEU A 1 84 ? 15.891 7.073 -22.379 1.00 85.25 84 LEU A O 1
ATOM 721 N N . SER A 1 85 ? 17.865 6.347 -23.136 1.00 85.06 85 SER A N 1
ATOM 722 C CA . SER A 1 85 ? 18.104 5.449 -21.995 1.00 85.06 85 SER A CA 1
ATOM 723 C C . SER A 1 85 ? 18.238 6.203 -20.675 1.00 85.06 85 SER A C 1
ATOM 725 O O . SER A 1 85 ? 17.607 5.816 -19.694 1.00 85.06 85 SER A O 1
ATOM 727 N N . ILE A 1 86 ? 18.999 7.296 -20.637 1.00 83.00 86 ILE A N 1
ATOM 728 C CA . ILE A 1 86 ? 19.176 8.113 -19.435 1.00 83.00 86 ILE A CA 1
ATOM 729 C C . ILE A 1 86 ? 17.863 8.805 -19.080 1.00 83.00 86 ILE A C 1
ATOM 731 O O . ILE A 1 86 ? 17.423 8.717 -17.938 1.00 83.00 86 ILE A O 1
ATOM 735 N N . TYR A 1 87 ? 17.199 9.442 -20.045 1.00 83.12 87 TYR A N 1
ATOM 736 C CA . TYR A 1 87 ? 15.943 10.136 -19.786 1.00 83.12 87 TYR A CA 1
ATOM 737 C C . TYR A 1 87 ? 14.854 9.166 -19.326 1.00 83.12 87 TYR A C 1
ATOM 739 O O . TYR A 1 87 ? 14.246 9.413 -18.289 1.00 83.12 87 TYR A O 1
ATOM 747 N N . LEU A 1 88 ? 14.639 8.039 -20.022 1.00 85.00 88 LEU A N 1
ATOM 748 C CA . LEU A 1 88 ? 13.645 7.054 -19.589 1.00 85.00 88 LEU A CA 1
ATOM 749 C C . LEU A 1 88 ? 14.018 6.454 -18.237 1.00 85.00 88 LEU A C 1
ATOM 751 O O . LEU A 1 88 ? 13.157 6.368 -17.374 1.00 85.00 88 LEU A O 1
ATOM 755 N N . SER A 1 89 ? 15.267 6.029 -18.034 1.00 84.50 89 SER A N 1
ATOM 756 C CA . SER A 1 89 ? 15.646 5.372 -16.779 1.00 84.50 89 SER A CA 1
ATOM 757 C C . SER A 1 89 ? 15.507 6.316 -15.594 1.00 84.50 89 SER A C 1
ATOM 759 O O . SER A 1 89 ? 14.893 5.944 -14.599 1.00 84.50 89 SER A O 1
ATOM 761 N N . ILE A 1 90 ? 15.998 7.550 -15.702 1.00 82.38 90 ILE A N 1
ATOM 762 C CA . ILE A 1 90 ? 15.922 8.542 -14.631 1.00 82.38 90 ILE A CA 1
ATOM 763 C C . ILE A 1 90 ? 14.477 8.984 -14.425 1.00 82.38 90 ILE A C 1
ATOM 765 O O . ILE A 1 90 ? 13.986 8.928 -13.304 1.00 82.38 90 ILE A O 1
ATOM 769 N N . TYR A 1 91 ? 13.769 9.379 -15.485 1.00 81.69 91 TYR A N 1
ATOM 770 C CA . TYR A 1 91 ? 12.397 9.858 -15.353 1.00 81.69 91 TYR A CA 1
ATOM 771 C C . TYR A 1 91 ? 11.482 8.765 -14.809 1.00 81.69 91 TYR A C 1
ATOM 773 O 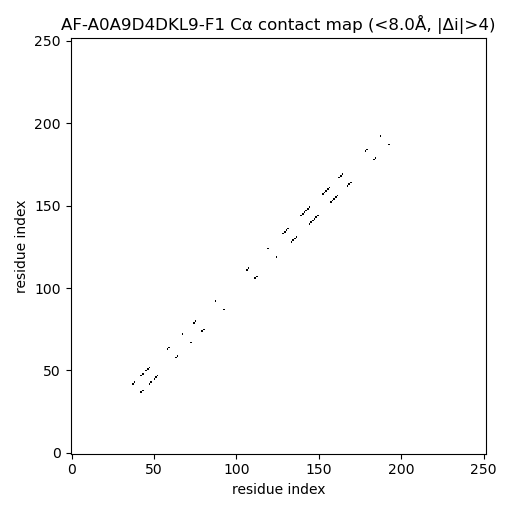O . TYR A 1 91 ? 10.765 8.999 -13.843 1.00 81.69 91 TYR A O 1
ATOM 781 N N . LEU A 1 92 ? 11.540 7.556 -15.375 1.00 85.00 92 LEU A N 1
ATOM 782 C CA . LEU A 1 92 ? 10.693 6.451 -14.943 1.00 85.00 92 LEU A CA 1
ATOM 783 C C . LEU A 1 92 ? 11.070 5.993 -13.531 1.00 85.00 92 LEU A C 1
ATOM 785 O O . LEU A 1 92 ? 10.179 5.806 -12.715 1.00 85.00 92 LEU A O 1
ATOM 789 N N . SER A 1 93 ? 12.359 5.855 -13.202 1.00 83.44 93 SER A N 1
ATOM 790 C CA . SER A 1 93 ? 12.761 5.433 -11.851 1.00 83.44 93 SER A CA 1
ATOM 791 C C . SER A 1 93 ? 12.386 6.466 -10.797 1.00 83.44 93 SER A C 1
ATOM 793 O O . SER A 1 93 ? 11.804 6.100 -9.780 1.00 83.44 93 SER A O 1
ATOM 795 N N . ILE A 1 94 ? 12.656 7.750 -11.032 1.00 81.44 94 ILE A N 1
ATOM 796 C CA . ILE A 1 94 ? 12.350 8.821 -10.083 1.00 81.44 94 ILE A CA 1
ATOM 797 C C . ILE A 1 94 ? 10.841 9.003 -9.971 1.00 81.44 94 ILE A C 1
ATOM 799 O O . ILE A 1 94 ? 10.314 8.984 -8.865 1.00 81.44 94 ILE A O 1
ATOM 803 N N . TYR A 1 95 ? 10.127 9.129 -11.091 1.00 80.62 95 TYR A N 1
ATOM 804 C CA . TYR A 1 95 ? 8.682 9.326 -11.062 1.00 80.62 95 TYR A CA 1
ATOM 805 C C . TYR A 1 95 ? 7.979 8.141 -10.407 1.00 80.62 95 TYR A C 1
ATOM 807 O O . TYR A 1 95 ? 7.181 8.339 -9.497 1.00 80.62 95 TYR A O 1
ATOM 815 N N . LEU A 1 96 ? 8.308 6.910 -10.810 1.00 84.25 96 LEU A N 1
ATOM 816 C CA . LEU A 1 96 ? 7.673 5.720 -10.258 1.00 84.25 96 LEU A CA 1
ATOM 817 C C . LEU A 1 96 ? 8.053 5.525 -8.787 1.00 84.25 96 LEU A C 1
ATOM 819 O O . LEU A 1 96 ? 7.174 5.259 -7.979 1.00 84.25 96 LEU A O 1
ATOM 823 N N . SER A 1 97 ? 9.322 5.699 -8.405 1.00 81.94 97 SER A N 1
ATOM 824 C CA . SER A 1 97 ? 9.733 5.540 -7.003 1.00 81.94 97 SER A CA 1
ATOM 825 C C . SER A 1 97 ? 9.106 6.595 -6.102 1.00 81.94 97 SER A C 1
ATOM 827 O O . SER A 1 97 ? 8.559 6.242 -5.062 1.00 81.94 97 SER A O 1
ATOM 829 N N . ILE A 1 98 ? 9.124 7.868 -6.493 1.00 79.56 98 ILE A N 1
ATOM 830 C CA . ILE A 1 98 ? 8.550 8.962 -5.707 1.00 79.56 98 ILE A CA 1
ATOM 831 C C . ILE A 1 98 ? 7.034 8.820 -5.651 1.00 79.56 98 ILE A C 1
ATOM 833 O O . ILE A 1 98 ? 6.469 8.826 -4.564 1.00 79.56 98 ILE A O 1
ATOM 837 N N . TYR A 1 99 ? 6.369 8.645 -6.794 1.00 79.88 99 TYR A N 1
ATOM 838 C CA . TYR A 1 99 ? 4.916 8.522 -6.830 1.00 79.88 99 TYR A CA 1
ATOM 839 C C . TYR A 1 99 ? 4.451 7.314 -6.023 1.00 79.88 99 TYR A C 1
ATOM 841 O O . TYR A 1 99 ? 3.593 7.455 -5.159 1.00 79.88 99 TYR A O 1
ATOM 849 N N . LEU A 1 100 ? 5.049 6.140 -6.247 1.00 83.19 100 LEU A N 1
ATOM 850 C CA . LEU A 1 100 ? 4.640 4.921 -5.562 1.00 83.19 100 LEU A CA 1
ATOM 851 C C . LEU A 1 100 ? 4.991 4.978 -4.072 1.00 83.19 100 LEU A C 1
ATOM 853 O O . LEU A 1 100 ? 4.151 4.635 -3.253 1.00 83.19 100 LEU A O 1
ATOM 857 N N . SER A 1 101 ? 6.180 5.456 -3.690 1.00 80.81 101 SER A N 1
ATOM 858 C CA . SER A 1 101 ? 6.552 5.556 -2.270 1.00 80.81 101 SER A CA 1
ATOM 859 C C . SER A 1 101 ? 5.685 6.561 -1.522 1.00 80.81 101 SER A C 1
ATOM 861 O O . SER A 1 101 ? 5.160 6.232 -0.462 1.00 80.81 101 SER A O 1
ATOM 863 N N . ILE A 1 102 ? 5.482 7.761 -2.067 1.00 78.38 102 ILE A N 1
ATOM 864 C CA . ILE A 1 102 ? 4.697 8.811 -1.417 1.00 78.38 102 ILE A CA 1
ATOM 865 C C . ILE A 1 102 ? 3.224 8.422 -1.393 1.00 78.38 102 ILE A C 1
ATOM 867 O O . ILE A 1 102 ? 2.616 8.434 -0.328 1.00 78.38 102 ILE A O 1
ATOM 871 N N . TYR A 1 103 ? 2.649 8.029 -2.531 1.00 77.50 103 TYR A N 1
ATOM 872 C CA . TYR A 1 103 ? 1.237 7.667 -2.590 1.00 77.50 103 TYR A CA 1
ATOM 873 C C . TYR A 1 103 ? 0.940 6.474 -1.687 1.00 77.50 103 TYR A C 1
ATOM 875 O O . TYR A 1 103 ? 0.024 6.542 -0.873 1.00 77.50 103 TYR A O 1
ATOM 883 N N . LEU A 1 104 ? 1.739 5.405 -1.777 1.00 81.44 104 LEU A N 1
ATOM 884 C CA . LEU A 1 104 ? 1.510 4.208 -0.979 1.00 81.44 104 LEU A CA 1
ATOM 885 C C . LEU A 1 104 ? 1.743 4.488 0.507 1.00 81.44 104 LEU A C 1
ATOM 887 O O . LEU A 1 104 ? 0.917 4.081 1.312 1.00 81.44 104 LEU A O 1
ATOM 891 N N . SER A 1 105 ? 2.806 5.207 0.888 1.00 79.25 105 SER A N 1
ATOM 892 C CA . SER A 1 105 ? 3.074 5.515 2.302 1.00 79.25 105 SER A CA 1
ATOM 893 C C . SER A 1 105 ? 2.009 6.418 2.910 1.00 79.25 105 SER A C 1
ATOM 895 O O . SER A 1 105 ? 1.532 6.133 4.006 1.00 79.25 105 SER A O 1
ATOM 897 N N . ILE A 1 106 ? 1.588 7.472 2.210 1.00 76.94 106 ILE A N 1
ATOM 898 C CA . ILE A 1 106 ? 0.546 8.387 2.680 1.00 76.94 106 ILE A CA 1
ATOM 899 C C . ILE A 1 106 ? -0.793 7.657 2.739 1.00 76.94 106 ILE A C 1
ATOM 901 O O . ILE A 1 106 ? -1.471 7.715 3.761 1.00 76.94 106 ILE A O 1
ATOM 905 N N . TYR A 1 107 ? -1.159 6.924 1.687 1.00 75.88 107 TYR A N 1
ATOM 906 C CA . TYR A 1 107 ? -2.416 6.189 1.657 1.00 75.88 107 TYR A CA 1
ATOM 907 C C . TYR A 1 107 ? -2.463 5.123 2.753 1.00 75.88 107 TYR A C 1
ATOM 909 O O . TYR A 1 107 ? -3.414 5.114 3.529 1.00 75.88 107 TYR A O 1
ATOM 917 N N . LEU A 1 108 ? -1.433 4.274 2.882 1.00 79.12 108 LEU A N 1
ATOM 918 C CA . LEU A 1 108 ? -1.398 3.263 3.943 1.00 79.12 108 LEU A CA 1
ATOM 919 C C . LEU A 1 108 ? -1.376 3.913 5.322 1.00 79.12 108 LEU A C 1
ATOM 921 O O . LEU A 1 108 ? -2.139 3.499 6.182 1.00 79.12 108 LEU A O 1
ATOM 925 N N . SER A 1 109 ? -0.517 4.906 5.558 1.00 77.56 109 SER A N 1
ATOM 926 C CA . SER A 1 109 ? -0.397 5.507 6.889 1.00 77.56 109 SER A CA 1
ATOM 927 C C . SER A 1 109 ? -1.694 6.178 7.312 1.00 77.56 109 SER A C 1
ATOM 929 O O . SER A 1 109 ? -2.168 5.921 8.413 1.00 77.56 109 SER A O 1
ATOM 931 N N . ILE A 1 110 ? -2.311 6.979 6.445 1.00 74.38 110 ILE A N 1
ATOM 932 C CA . ILE A 1 110 ? -3.550 7.688 6.761 1.00 74.38 110 ILE A CA 1
ATOM 933 C C . ILE A 1 110 ? -4.706 6.702 6.859 1.00 74.38 110 ILE A C 1
ATOM 935 O O . ILE A 1 110 ? -5.400 6.690 7.870 1.00 74.38 110 ILE A O 1
ATOM 939 N N . TYR A 1 111 ? -4.907 5.852 5.850 1.00 72.31 111 TYR A N 1
ATOM 940 C CA . TYR A 1 111 ? -6.032 4.925 5.849 1.00 72.31 111 TYR A CA 1
ATOM 941 C C . TYR A 1 111 ? -5.942 3.961 7.027 1.00 72.31 111 TYR A C 1
ATOM 943 O O . TYR A 1 111 ? -6.905 3.824 7.773 1.00 72.31 111 TYR A O 1
ATOM 951 N N . LEU A 1 112 ? -4.777 3.344 7.248 1.00 74.00 112 LEU A N 1
ATOM 952 C CA . LEU A 1 112 ? -4.596 2.396 8.338 1.00 74.00 112 LEU A CA 1
ATOM 953 C C . LEU A 1 112 ? -4.672 3.101 9.695 1.00 74.00 112 LEU A C 1
ATOM 955 O O . LEU A 1 112 ? -5.372 2.615 10.570 1.00 74.00 112 LEU A O 1
ATOM 959 N N . SER A 1 113 ? -4.023 4.254 9.891 1.00 73.88 113 SER A N 1
ATOM 960 C CA . SER A 1 113 ? -4.084 4.944 11.190 1.00 73.88 113 SER A CA 1
ATOM 961 C C . SER A 1 113 ? -5.493 5.419 11.522 1.00 73.88 113 SER A C 1
ATOM 963 O O . SER A 1 113 ? -5.969 5.169 12.626 1.00 73.88 113 SER A O 1
ATOM 965 N N . ILE A 1 114 ? -6.190 6.051 10.578 1.00 72.25 114 ILE A N 1
ATOM 966 C CA . ILE A 1 114 ? -7.537 6.576 10.794 1.00 72.25 114 ILE A CA 1
ATOM 967 C C . ILE A 1 114 ? -8.524 5.426 10.951 1.00 72.25 114 ILE A C 1
ATOM 969 O O . ILE A 1 114 ? -9.253 5.389 11.936 1.00 72.25 114 ILE A O 1
ATOM 973 N N . TYR A 1 115 ? -8.528 4.461 10.031 1.00 70.31 115 TYR A N 1
ATOM 974 C CA . TYR A 1 115 ? -9.463 3.343 10.097 1.00 70.31 115 TYR A CA 1
ATOM 975 C C . TYR A 1 115 ? -9.261 2.537 11.378 1.00 70.31 115 TYR A C 1
ATOM 977 O O . TYR A 1 115 ? -10.220 2.286 12.100 1.00 70.31 115 TYR A O 1
ATOM 985 N N . LEU A 1 116 ? -8.018 2.175 11.700 1.00 71.25 116 LEU A N 1
ATOM 986 C CA . LEU A 1 116 ? -7.726 1.337 12.857 1.00 71.25 116 LEU A CA 1
ATOM 987 C C . LEU A 1 116 ? -7.970 2.097 14.166 1.00 71.25 116 LEU A C 1
ATOM 989 O O . LEU A 1 116 ? -8.561 1.530 15.079 1.00 71.25 116 LEU A O 1
ATOM 993 N N . SER A 1 117 ? -7.595 3.380 14.256 1.00 69.75 117 SER A N 1
ATOM 994 C CA . SER A 1 117 ? -7.855 4.188 15.457 1.00 69.75 117 SER A CA 1
ATOM 995 C C . SER A 1 117 ? -9.343 4.416 15.683 1.00 69.75 117 SER A C 1
ATOM 997 O O . SER A 1 117 ? -9.820 4.188 16.791 1.00 69.75 117 SER A O 1
ATOM 999 N N . ILE A 1 118 ? -10.097 4.809 14.656 1.00 68.62 118 ILE A N 1
ATOM 1000 C CA . ILE A 1 118 ? -11.536 5.061 14.764 1.00 68.62 118 ILE A CA 1
ATOM 1001 C C . ILE A 1 118 ? -12.269 3.754 15.047 1.00 68.62 118 ILE A C 1
ATOM 1003 O O . ILE A 1 118 ? -13.037 3.684 16.001 1.00 68.62 118 ILE A O 1
ATOM 1007 N N . TYR A 1 119 ? -12.002 2.702 14.272 1.00 67.19 119 TYR A N 1
ATOM 1008 C CA . TYR A 1 119 ? -12.674 1.420 14.446 1.00 67.19 119 TYR A CA 1
ATOM 1009 C C . TYR A 1 119 ? -12.400 0.836 15.832 1.00 67.19 119 TYR A C 1
ATOM 1011 O O . TYR A 1 119 ? -13.343 0.506 16.544 1.00 67.19 119 TYR A O 1
ATOM 1019 N N . ILE A 1 120 ? -11.133 0.758 16.258 1.00 68.44 120 ILE A N 1
ATOM 1020 C CA . ILE A 1 120 ? -10.785 0.193 17.568 1.00 68.44 120 ILE A CA 1
ATOM 1021 C C . ILE A 1 120 ? -11.307 1.078 18.694 1.00 68.44 120 ILE A C 1
ATOM 1023 O O . ILE A 1 120 ? -11.910 0.553 19.622 1.00 68.44 120 ILE A O 1
ATOM 1027 N N . SER A 1 121 ? -11.114 2.399 18.638 1.00 66.00 121 SER A N 1
ATOM 1028 C CA . SER A 1 121 ? -11.554 3.279 19.729 1.00 66.00 121 SER A CA 1
ATOM 1029 C C . SER A 1 121 ? -13.068 3.263 19.891 1.00 66.00 121 SER A C 1
ATOM 1031 O O . SER A 1 121 ? -13.552 3.094 21.007 1.00 66.00 121 SER A O 1
ATOM 1033 N N . ILE A 1 122 ? -13.826 3.373 18.800 1.00 68.00 122 ILE A N 1
ATOM 1034 C CA . ILE A 1 122 ? -15.286 3.406 18.846 1.00 68.00 122 ILE A CA 1
ATOM 1035 C C . ILE A 1 122 ? -15.831 2.027 19.206 1.00 68.00 122 ILE A C 1
ATOM 1037 O O . ILE A 1 122 ? -16.612 1.913 20.145 1.00 68.00 122 ILE A O 1
ATOM 1041 N N . TYR A 1 123 ? -15.396 0.969 18.520 1.00 66.38 123 TYR A N 1
ATOM 1042 C CA . TYR A 1 123 ? -15.906 -0.374 18.785 1.00 66.38 123 TYR A CA 1
ATOM 1043 C C . TYR A 1 123 ? -15.576 -0.826 20.208 1.00 66.38 123 TYR A C 1
ATOM 1045 O O . TYR A 1 123 ? -16.462 -1.284 20.927 1.00 66.38 123 TYR A O 1
ATOM 1053 N N . LEU A 1 124 ? -14.323 -0.652 20.644 1.00 68.62 124 LEU A N 1
ATOM 1054 C CA . LEU A 1 124 ? -13.903 -1.051 21.983 1.00 68.62 124 LEU A CA 1
ATOM 1055 C C . LEU A 1 124 ? -14.582 -0.189 23.048 1.00 68.62 124 LEU A C 1
ATOM 1057 O O . LEU A 1 124 ? -15.065 -0.745 24.024 1.00 68.62 124 LEU A O 1
ATOM 1061 N N . SER A 1 125 ? -14.677 1.136 22.879 1.00 67.50 125 SER A N 1
ATOM 1062 C CA . SER A 1 125 ? -15.336 1.998 23.874 1.00 67.50 125 SER A CA 1
ATOM 1063 C C . SER A 1 125 ? -16.831 1.710 23.995 1.00 67.50 125 SER A C 1
ATOM 1065 O O . SER A 1 125 ? -17.340 1.609 25.110 1.00 67.50 125 SER A O 1
ATOM 1067 N N . ILE A 1 126 ? -17.536 1.511 22.880 1.00 70.75 126 ILE A N 1
ATOM 1068 C CA . ILE A 1 126 ? -18.960 1.162 22.887 1.00 70.75 126 ILE A CA 1
ATOM 1069 C C . ILE A 1 126 ? -19.152 -0.221 23.508 1.00 70.75 126 ILE A C 1
ATOM 1071 O O . ILE A 1 126 ? -19.963 -0.378 24.415 1.00 70.75 126 ILE A O 1
ATOM 1075 N N . TYR A 1 127 ? -18.374 -1.217 23.085 1.00 71.31 127 TYR A N 1
ATOM 1076 C CA . TYR A 1 127 ? -18.482 -2.565 23.633 1.00 71.31 127 TYR A CA 1
ATOM 1077 C C . TYR A 1 127 ? -18.183 -2.595 25.136 1.00 71.31 127 TYR A C 1
ATOM 1079 O O . TYR A 1 127 ? -18.964 -3.139 25.916 1.00 71.31 127 TYR A O 1
ATOM 1087 N N . LEU A 1 128 ? -17.080 -1.971 25.559 1.00 71.81 128 LEU A N 1
ATOM 1088 C CA . LEU A 1 128 ? -16.658 -1.945 26.957 1.00 71.81 128 LEU A CA 1
ATOM 1089 C C . LEU A 1 128 ? -17.641 -1.144 27.817 1.00 71.81 128 LEU A C 1
ATOM 1091 O O . LEU A 1 128 ? -17.959 -1.574 28.923 1.00 71.81 128 LEU A O 1
ATOM 1095 N N . SER A 1 129 ? -18.158 -0.017 27.313 1.00 72.44 129 SER A N 1
ATOM 1096 C CA . SER A 1 129 ? -19.162 0.780 28.026 1.00 72.44 129 SER A CA 1
ATOM 1097 C C . SER A 1 129 ? -20.467 0.015 28.186 1.00 72.44 129 SER A C 1
ATOM 1099 O O . SER A 1 129 ? -20.970 -0.051 29.300 1.00 72.44 129 SER A O 1
ATOM 1101 N N . ILE A 1 130 ? -20.984 -0.640 27.144 1.00 73.56 130 ILE A N 1
ATOM 1102 C CA . ILE A 1 130 ? -22.183 -1.487 27.236 1.00 73.56 130 ILE A CA 1
ATOM 1103 C C . ILE A 1 130 ? -21.947 -2.639 28.218 1.00 73.56 130 ILE A C 1
ATOM 1105 O O . ILE A 1 130 ? -22.778 -2.902 29.087 1.00 73.56 130 ILE A O 1
ATOM 1109 N N . TYR A 1 131 ? -20.801 -3.310 28.126 1.00 75.69 131 TYR A N 1
ATOM 1110 C CA . TYR A 1 131 ? -20.487 -4.430 29.004 1.00 75.69 131 TYR A CA 1
ATOM 1111 C C . TYR A 1 131 ? -20.401 -4.000 30.478 1.00 75.69 131 TYR A C 1
ATOM 1113 O O . TYR A 1 131 ? -21.024 -4.614 31.342 1.00 75.69 131 TYR A O 1
ATOM 1121 N N . LEU A 1 132 ? -19.678 -2.915 30.771 1.00 75.19 132 LEU A N 1
ATOM 1122 C CA . LEU A 1 132 ? -19.484 -2.414 32.134 1.00 75.19 132 LEU A CA 1
ATOM 1123 C C . LEU A 1 132 ? -20.720 -1.718 32.710 1.00 75.19 132 LEU A C 1
ATOM 1125 O O . LEU A 1 132 ? -20.958 -1.836 33.905 1.00 75.19 132 LEU A O 1
ATOM 1129 N N . SER A 1 133 ? -21.486 -0.980 31.902 1.00 74.12 133 SER A N 1
ATOM 1130 C CA . SER A 1 133 ? -22.622 -0.179 32.390 1.00 74.12 133 SER A CA 1
ATOM 1131 C C . SER A 1 133 ? -23.952 -0.922 32.384 1.00 74.12 133 SER A C 1
ATOM 1133 O O . SER A 1 133 ? -24.849 -0.549 33.135 1.00 74.12 133 SER A O 1
ATOM 1135 N N . ILE A 1 134 ? -24.093 -1.966 31.564 1.00 75.00 134 ILE A N 1
ATOM 1136 C CA . ILE A 1 134 ? -25.351 -2.702 31.422 1.00 75.00 134 ILE A CA 1
ATOM 1137 C C . ILE A 1 134 ? -25.162 -4.130 31.916 1.00 75.00 134 ILE A C 1
ATOM 1139 O O . ILE A 1 134 ? -25.764 -4.517 32.915 1.00 75.00 134 ILE A O 1
ATOM 1143 N N . TYR A 1 135 ? -24.291 -4.911 31.274 1.00 69.19 135 TYR A N 1
ATOM 1144 C CA . TYR A 1 135 ? -24.176 -6.339 31.588 1.00 69.19 135 TYR A CA 1
ATOM 1145 C C . TYR A 1 135 ? -23.659 -6.598 33.001 1.00 69.19 135 TYR A C 1
ATOM 1147 O O . TYR A 1 135 ? -24.270 -7.368 33.743 1.00 69.19 135 TYR A O 1
ATOM 1155 N N . LEU A 1 136 ? -22.561 -5.949 33.392 1.00 75.62 136 LEU A N 1
ATOM 1156 C CA . LEU A 1 136 ? -21.942 -6.163 34.696 1.00 75.62 136 LEU A CA 1
ATOM 1157 C C . LEU A 1 136 ? -22.875 -5.814 35.874 1.00 75.62 136 LEU A C 1
ATOM 1159 O O . LEU A 1 136 ? -23.024 -6.665 36.750 1.00 75.62 136 LEU A O 1
ATOM 1163 N N . PRO A 1 137 ? -23.545 -4.643 35.932 1.00 76.88 137 PRO A N 1
ATOM 1164 C CA . PRO A 1 137 ? -24.437 -4.321 37.043 1.00 76.88 137 PRO A CA 1
ATOM 1165 C C . PRO A 1 137 ? -25.710 -5.160 37.038 1.00 76.88 137 PRO A C 1
ATOM 1167 O O . PRO A 1 137 ? -26.186 -5.507 38.114 1.00 76.88 137 PRO A O 1
ATOM 1170 N N . ILE A 1 138 ? -26.251 -5.538 35.875 1.00 75.50 138 ILE A N 1
ATOM 1171 C CA . ILE A 1 138 ? -27.387 -6.471 35.803 1.00 75.50 138 ILE A CA 1
ATOM 1172 C C . ILE A 1 138 ? -26.981 -7.826 36.388 1.00 75.50 138 ILE A C 1
ATOM 1174 O O . ILE A 1 138 ? -27.672 -8.359 37.252 1.00 75.50 138 ILE A O 1
ATOM 1178 N N . TYR A 1 139 ? -25.824 -8.350 35.983 1.00 74.69 139 TYR A N 1
ATOM 1179 C CA . TYR A 1 139 ? -25.305 -9.609 36.503 1.00 74.69 139 TYR A CA 1
ATOM 1180 C C . TYR A 1 139 ? -25.070 -9.541 38.020 1.00 74.69 139 TYR A C 1
ATOM 1182 O O . TYR A 1 139 ? -25.542 -10.406 38.758 1.00 74.69 139 TYR A O 1
ATOM 1190 N N . LEU A 1 140 ? -24.398 -8.489 38.505 1.00 73.69 140 LEU A N 1
ATOM 1191 C CA . LEU A 1 140 ? -24.100 -8.318 39.930 1.00 73.69 140 LEU A CA 1
ATOM 1192 C C . LEU A 1 140 ? -25.365 -8.095 40.769 1.00 73.69 140 LEU A C 1
ATOM 1194 O O . LEU A 1 140 ? -25.500 -8.685 41.836 1.00 73.69 140 LEU A O 1
ATOM 1198 N N . SER A 1 141 ? -26.297 -7.259 40.308 1.00 72.69 141 SER A N 1
ATOM 1199 C CA . SER A 1 141 ? -27.530 -6.952 41.045 1.00 72.69 141 SER A CA 1
ATOM 1200 C C . SER A 1 141 ? -28.456 -8.163 41.139 1.00 72.69 141 SER A C 1
ATOM 1202 O O . SER A 1 141 ? -28.957 -8.458 42.222 1.00 72.69 141 SER A O 1
ATOM 1204 N N . ILE A 1 142 ? -28.641 -8.914 40.052 1.00 69.88 142 ILE A N 1
ATOM 1205 C CA . ILE A 1 142 ? -29.521 -10.088 40.052 1.00 69.88 142 ILE A CA 1
ATOM 1206 C C . ILE A 1 142 ? -28.920 -11.225 40.884 1.00 69.88 142 ILE A C 1
ATOM 1208 O O . ILE A 1 142 ? -29.619 -11.830 41.690 1.00 69.88 142 ILE A O 1
ATOM 1212 N N . LEU A 1 143 ? -27.630 -11.533 40.734 1.00 67.06 143 LEU A N 1
ATOM 1213 C CA . LEU A 1 143 ? -27.041 -12.649 41.479 1.00 67.06 143 LEU A CA 1
ATOM 1214 C C . LEU A 1 143 ? -26.743 -12.278 42.931 1.00 67.06 143 LEU A C 1
ATOM 1216 O O . LEU A 1 143 ? -27.122 -13.010 43.840 1.00 67.06 143 LEU A O 1
ATOM 1220 N N . TYR A 1 144 ? -26.078 -11.151 43.182 1.00 66.38 144 TYR A N 1
ATOM 1221 C CA . TYR A 1 144 ? -25.624 -10.826 44.532 1.00 66.38 144 TYR A CA 1
ATOM 1222 C C . TYR A 1 144 ? -26.756 -10.263 45.392 1.00 66.38 144 TYR A C 1
ATOM 1224 O O . TYR A 1 144 ? -27.012 -10.763 46.484 1.00 66.38 144 TYR A O 1
ATOM 1232 N N . LEU A 1 145 ? -27.479 -9.248 44.911 1.00 62.81 145 LEU A N 1
ATOM 1233 C CA . LEU A 1 145 ? -28.523 -8.623 45.724 1.00 62.81 145 LEU A CA 1
ATOM 1234 C C . LEU A 1 145 ? -29.710 -9.570 45.909 1.00 62.81 145 LEU A C 1
ATOM 1236 O O . LEU A 1 145 ? -30.190 -9.743 47.022 1.00 62.81 145 LEU A O 1
ATOM 1240 N N . PHE A 1 146 ? -30.181 -10.215 44.844 1.00 64.81 146 PHE A N 1
ATOM 1241 C CA . PHE A 1 146 ? -31.383 -11.035 44.958 1.00 64.81 146 PHE A CA 1
ATOM 1242 C C . PHE A 1 146 ? -31.133 -12.351 45.682 1.00 64.81 146 PHE A C 1
ATOM 1244 O O . PHE A 1 146 ? -31.965 -12.731 46.491 1.00 64.81 146 PHE A O 1
ATOM 1251 N N . ILE A 1 147 ? -30.019 -13.044 45.449 1.00 64.06 147 ILE A N 1
ATOM 1252 C CA . ILE A 1 147 ? -29.813 -14.371 46.048 1.00 64.06 147 ILE A CA 1
ATOM 1253 C C . ILE A 1 147 ? -29.127 -14.244 47.402 1.00 64.06 147 ILE A C 1
ATOM 1255 O O . ILE A 1 147 ? -29.641 -14.764 48.388 1.00 64.06 147 ILE A O 1
ATOM 1259 N N . TYR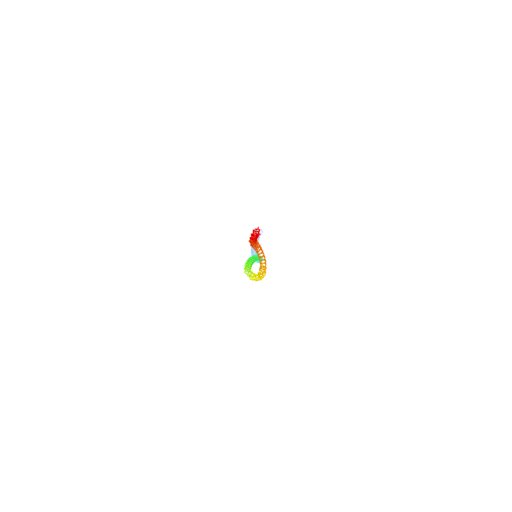 A 1 148 ? -28.002 -13.529 47.482 1.00 65.50 148 TYR A N 1
ATOM 1260 C CA . TYR A 1 148 ? -27.249 -13.449 48.733 1.00 65.50 148 TYR A CA 1
ATOM 1261 C C . TYR A 1 148 ? -28.008 -12.647 49.788 1.00 65.50 148 TYR A C 1
ATOM 1263 O O . TYR A 1 148 ? -28.203 -13.142 50.894 1.00 65.50 148 TYR A O 1
ATOM 1271 N N . LEU A 1 149 ? -28.489 -11.440 49.457 1.00 64.69 149 LEU A N 1
ATOM 1272 C CA . LEU A 1 149 ? -29.174 -10.603 50.444 1.00 64.69 149 LEU A CA 1
ATOM 1273 C C . LEU A 1 149 ? -30.511 -11.216 50.868 1.00 64.69 149 LEU A C 1
ATOM 1275 O O . LEU A 1 149 ? -30.784 -11.235 52.062 1.00 64.69 149 LEU A O 1
ATOM 1279 N N . SER A 1 150 ? -31.325 -11.741 49.940 1.00 68.44 150 SER A N 1
ATOM 1280 C CA . SER A 1 150 ? -32.627 -12.314 50.314 1.00 68.44 150 SER A CA 1
ATOM 1281 C C . SER A 1 150 ? -32.483 -13.596 51.127 1.00 68.44 150 SER A C 1
ATOM 1283 O O . SER A 1 150 ? -33.151 -13.718 52.149 1.00 68.44 150 SER A O 1
ATOM 1285 N N . LEU A 1 151 ? -31.580 -14.512 50.752 1.00 68.25 151 LEU A N 1
ATOM 1286 C CA . LEU A 1 151 ? -31.358 -15.738 51.517 1.00 68.25 151 LEU A CA 1
ATOM 1287 C C . LEU A 1 151 ? -30.717 -15.423 52.865 1.00 68.25 151 LEU A C 1
ATOM 1289 O O . LEU A 1 151 ? -31.157 -15.955 53.878 1.00 68.25 151 LEU A O 1
ATOM 1293 N N . TYR A 1 152 ? -29.730 -14.526 52.907 1.00 70.69 152 TYR A N 1
ATOM 1294 C CA . TYR A 1 152 ? -29.083 -14.141 54.157 1.00 70.69 152 TYR A CA 1
ATOM 1295 C C . TYR A 1 152 ? -30.051 -13.423 55.105 1.00 70.69 152 TYR A C 1
ATOM 1297 O O . TYR A 1 152 ? -30.140 -13.803 56.270 1.00 70.69 152 TYR A O 1
ATOM 1305 N N . LEU A 1 153 ? -30.819 -12.431 54.630 1.00 64.69 153 LEU A N 1
ATOM 1306 C CA . LEU A 1 153 ? -31.831 -11.762 55.457 1.00 64.69 153 LEU A CA 1
ATOM 1307 C C . LEU A 1 153 ? -32.955 -12.708 55.850 1.00 64.69 153 LEU A C 1
ATOM 1309 O O . LEU A 1 153 ? -33.397 -12.641 56.991 1.00 64.69 153 LEU A O 1
ATOM 1313 N N . PHE A 1 154 ? -33.417 -13.579 54.952 1.00 71.19 154 PHE A N 1
ATOM 1314 C CA . PHE A 1 154 ? -34.447 -14.551 55.291 1.00 71.19 154 PHE A CA 1
ATOM 1315 C C . PHE A 1 154 ? -33.946 -15.484 56.391 1.00 71.19 154 PH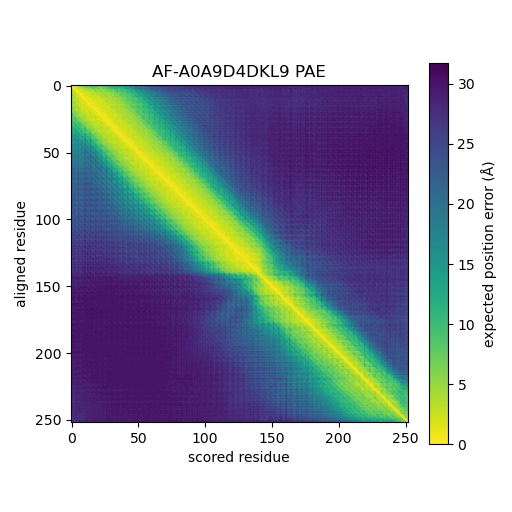E A C 1
ATOM 1317 O O . PHE A 1 154 ? -34.612 -15.619 57.409 1.00 71.19 154 PHE A O 1
ATOM 1324 N N . ILE A 1 155 ? -32.751 -16.059 56.255 1.00 68.31 155 ILE A N 1
ATOM 1325 C CA . ILE A 1 155 ? -32.167 -16.965 57.252 1.00 68.31 155 ILE A CA 1
ATOM 1326 C C . ILE A 1 155 ? -31.910 -16.230 58.574 1.00 68.31 155 ILE A C 1
ATOM 1328 O O . ILE A 1 155 ? -32.345 -16.685 59.628 1.00 68.31 155 ILE A O 1
ATOM 1332 N N . TYR A 1 156 ? -31.258 -15.067 58.544 1.00 67.62 156 TYR A N 1
ATOM 1333 C CA . TYR A 1 156 ? -30.940 -14.311 59.756 1.00 67.62 156 TYR A CA 1
ATOM 1334 C C . TYR A 1 156 ? -32.207 -13.787 60.452 1.00 67.62 156 TYR A C 1
ATOM 1336 O O . TYR A 1 156 ? -32.396 -13.973 61.651 1.00 67.62 156 TYR A O 1
ATOM 1344 N N . SER A 1 157 ? -33.123 -13.165 59.712 1.00 62.34 157 SER A N 1
ATOM 1345 C CA . SER A 1 157 ? -34.345 -12.607 60.291 1.00 62.34 157 SER A CA 1
ATOM 1346 C C . SER A 1 157 ? -35.319 -13.694 60.743 1.00 62.34 157 SER A C 1
ATOM 1348 O O . SER A 1 157 ? -35.848 -13.605 61.846 1.00 62.34 157 SER A O 1
ATOM 1350 N N . SER A 1 158 ? -35.556 -14.736 59.944 1.00 67.56 158 SER A N 1
ATOM 1351 C CA . SER A 1 158 ? -36.557 -15.750 60.302 1.00 67.56 158 SER A CA 1
ATOM 1352 C C . SER A 1 158 ? -36.044 -16.759 61.320 1.00 67.56 158 SER A C 1
ATOM 1354 O O . SER A 1 158 ? -36.802 -17.153 62.195 1.00 67.56 158 SER A O 1
ATOM 1356 N N . ILE A 1 159 ? -34.777 -17.172 61.246 1.00 66.50 159 ILE A N 1
ATOM 1357 C CA . ILE A 1 159 ? -34.266 -18.247 62.102 1.00 66.50 159 ILE A CA 1
ATOM 1358 C C . ILE A 1 159 ? -33.637 -17.652 63.357 1.00 66.50 159 ILE A C 1
ATOM 1360 O O . ILE A 1 159 ? -34.051 -17.979 64.467 1.00 66.50 159 ILE A O 1
ATOM 1364 N N . TYR A 1 160 ? -32.681 -16.732 63.212 1.00 64.81 160 TYR A N 1
ATOM 1365 C CA . TYR A 1 160 ? -31.929 -16.228 64.364 1.00 64.81 160 TYR A CA 1
ATOM 1366 C C . TYR A 1 160 ? -32.798 -15.384 65.305 1.00 64.81 160 TYR A C 1
ATOM 1368 O O . TYR A 1 160 ? -32.825 -15.641 66.510 1.00 64.81 160 TYR A O 1
ATOM 1376 N N . MET A 1 161 ? -33.566 -14.420 64.781 1.00 63.34 161 MET A N 1
ATOM 1377 C CA . MET A 1 161 ? -34.429 -13.589 65.637 1.00 63.34 161 MET A CA 1
ATOM 1378 C C . MET A 1 161 ? -35.567 -14.382 66.277 1.00 63.34 161 MET A C 1
ATOM 1380 O O . MET A 1 161 ? -35.977 -14.057 67.390 1.00 63.34 161 MET A O 1
ATOM 1384 N N . LEU A 1 162 ? -36.080 -15.418 65.610 1.00 67.75 162 LEU A N 1
ATOM 1385 C CA . LEU A 1 162 ? -37.164 -16.240 66.142 1.00 67.75 162 LEU A CA 1
ATOM 1386 C C . LEU A 1 162 ? -36.647 -17.154 67.254 1.00 67.75 162 LEU A C 1
ATOM 1388 O O . LEU A 1 162 ? -37.270 -17.212 68.309 1.00 67.75 162 LEU A O 1
ATOM 1392 N N . ILE A 1 163 ? -35.467 -17.756 67.090 1.00 65.31 163 ILE A N 1
ATOM 1393 C CA . ILE A 1 163 ? -34.779 -18.509 68.150 1.00 65.31 163 ILE A CA 1
ATOM 1394 C C . ILE A 1 163 ? -34.458 -17.593 69.336 1.00 65.31 163 ILE A C 1
ATOM 1396 O O . ILE A 1 163 ? -34.816 -17.910 70.466 1.00 65.31 163 ILE A O 1
ATOM 1400 N N . TYR A 1 164 ? -33.851 -16.428 69.096 1.00 64.00 164 TYR A N 1
ATOM 1401 C CA . TYR A 1 164 ? -33.498 -15.494 70.166 1.00 64.00 164 TYR A CA 1
ATOM 1402 C C . TYR A 1 164 ? -34.735 -15.006 70.928 1.00 64.00 164 TYR A C 1
ATOM 1404 O O . TYR A 1 164 ? -34.787 -15.059 72.155 1.00 64.00 164 TYR A O 1
ATOM 1412 N N . LYS A 1 165 ? -35.773 -14.562 70.209 1.00 61.34 165 LYS A N 1
ATOM 1413 C CA . LYS A 1 165 ? -36.991 -14.035 70.830 1.00 61.34 165 LYS A CA 1
ATOM 1414 C C . LYS A 1 165 ? -37.796 -15.120 71.531 1.00 61.34 165 LYS A C 1
ATOM 1416 O O . LYS A 1 165 ? -38.345 -14.847 72.587 1.00 61.34 165 LYS A O 1
ATOM 1421 N N . THR A 1 166 ? -37.901 -16.322 70.971 1.00 64.38 166 THR A N 1
ATOM 1422 C CA . THR A 1 166 ? -38.637 -17.397 71.646 1.00 64.38 166 THR A CA 1
ATOM 1423 C C . THR A 1 166 ? -37.878 -17.852 72.879 1.00 64.38 166 THR A C 1
ATOM 1425 O O . THR A 1 166 ? -38.424 -17.753 73.965 1.00 64.38 166 THR A O 1
ATOM 1428 N N . ILE A 1 167 ? -36.611 -18.241 72.740 1.00 62.97 167 ILE A N 1
ATOM 1429 C CA . ILE A 1 167 ? -35.847 -18.880 73.813 1.00 62.97 167 ILE A CA 1
ATOM 1430 C C . ILE A 1 167 ? -35.442 -17.875 74.891 1.00 62.97 167 ILE A C 1
ATOM 1432 O O . ILE A 1 167 ? -35.746 -18.081 76.063 1.00 62.97 167 ILE A O 1
ATOM 1436 N N . CYS A 1 168 ? -34.779 -16.770 74.536 1.00 57.31 168 CYS A N 1
ATOM 1437 C CA . CYS A 1 168 ? -34.288 -15.839 75.555 1.00 57.31 168 CYS A CA 1
ATOM 1438 C C . CYS A 1 168 ? -35.444 -15.140 76.272 1.00 57.31 168 CYS A C 1
ATOM 1440 O O . CYS A 1 168 ? -35.393 -14.966 77.487 1.00 57.31 168 CYS A O 1
ATOM 1442 N N . LEU A 1 169 ? -36.497 -14.758 75.544 1.00 59.59 169 LEU A N 1
ATOM 1443 C CA . LEU A 1 169 ? -37.624 -14.046 76.140 1.00 59.59 169 LEU A CA 1
ATOM 1444 C C . LEU A 1 169 ? -38.518 -14.989 76.949 1.00 59.59 169 LEU A C 1
ATOM 1446 O O . LEU A 1 169 ? -38.937 -14.593 78.032 1.00 59.59 169 LEU A O 1
ATOM 1450 N N . SER A 1 170 ? -38.756 -16.233 76.502 1.00 62.62 170 SER A N 1
ATOM 1451 C CA . SER A 1 170 ? -39.515 -17.210 77.298 1.00 62.62 170 SER A CA 1
ATOM 1452 C C . SER A 1 170 ? -38.781 -17.583 78.580 1.00 62.62 170 SER A C 1
ATOM 1454 O O . SER A 1 170 ? -39.395 -17.625 79.643 1.00 62.62 170 SER A O 1
ATOM 1456 N N . ILE A 1 171 ? -37.467 -17.815 78.498 1.00 64.94 171 ILE A N 1
ATOM 1457 C CA . ILE A 1 171 ? -36.649 -18.174 79.657 1.00 64.94 171 ILE A CA 1
ATOM 1458 C C . ILE A 1 171 ? -36.603 -17.000 80.636 1.00 64.94 171 ILE A C 1
ATOM 1460 O O . ILE A 1 171 ? -36.933 -17.180 81.806 1.00 64.94 171 ILE A O 1
ATOM 1464 N N . ASN A 1 172 ? -36.313 -15.784 80.166 1.00 57.47 172 ASN A N 1
ATOM 1465 C CA . ASN A 1 172 ? -36.269 -14.608 81.035 1.00 57.47 172 ASN A CA 1
ATOM 1466 C C . ASN A 1 172 ? -37.622 -14.319 81.694 1.00 57.47 172 ASN A C 1
ATOM 1468 O O . ASN A 1 172 ? -37.649 -14.050 82.893 1.00 57.47 172 ASN A O 1
ATOM 1472 N N . LEU A 1 173 ? -38.740 -14.413 80.958 1.00 64.50 173 LEU A N 1
ATOM 1473 C CA . LEU A 1 173 ? -40.065 -14.236 81.559 1.00 64.50 173 LEU A CA 1
ATOM 1474 C C . LEU A 1 173 ? -40.365 -15.325 82.587 1.00 64.50 173 LEU A C 1
ATOM 1476 O O . LEU A 1 173 ? -40.853 -15.001 83.666 1.00 64.50 173 LEU A O 1
ATOM 1480 N N . SER A 1 174 ? -40.062 -16.590 82.279 1.00 68.31 174 SER A N 1
ATOM 1481 C CA . SER A 1 174 ? -40.320 -17.697 83.205 1.00 68.31 174 SER A CA 1
ATOM 1482 C C . SER A 1 174 ? -39.513 -17.565 84.496 1.00 68.31 174 SER A C 1
ATOM 1484 O O . SER A 1 174 ? -40.059 -17.750 85.580 1.00 68.31 174 SER A O 1
ATOM 1486 N N . ILE A 1 175 ? -38.241 -17.165 84.395 1.00 67.94 175 ILE A N 1
ATOM 1487 C CA . ILE A 1 175 ? -37.362 -16.971 85.547 1.00 67.94 175 ILE A CA 1
ATOM 1488 C C . ILE A 1 175 ? -37.833 -15.759 86.348 1.00 67.94 175 ILE A C 1
ATOM 1490 O O . ILE A 1 175 ? -37.957 -15.841 87.566 1.00 67.94 175 ILE A O 1
ATOM 1494 N N . TYR A 1 176 ? -38.145 -14.647 85.681 1.00 64.81 176 TYR A N 1
ATOM 1495 C CA . TYR A 1 176 ? -38.606 -13.435 86.351 1.00 64.81 176 TYR A CA 1
ATOM 1496 C C . TYR A 1 176 ? -39.939 -13.651 87.076 1.00 64.81 176 TYR A C 1
ATOM 1498 O O . TYR A 1 176 ? -40.069 -13.264 88.235 1.00 64.81 176 TYR A O 1
ATOM 1506 N N . GLN A 1 177 ? -40.913 -14.303 86.431 1.00 65.94 177 GLN A N 1
ATOM 1507 C CA . GLN A 1 177 ? -42.191 -14.645 87.058 1.00 65.94 177 GLN A CA 1
ATOM 1508 C C . GLN A 1 177 ? -41.998 -15.593 88.238 1.00 65.94 177 GLN A C 1
ATOM 1510 O O . GLN A 1 177 ? -42.559 -15.340 89.302 1.00 65.94 177 GLN A O 1
ATOM 1515 N N . TYR A 1 178 ? -41.171 -16.632 88.084 1.00 69.94 178 TYR A N 1
ATOM 1516 C CA . TYR A 1 178 ? -40.880 -17.563 89.169 1.00 69.94 178 TYR A CA 1
ATOM 1517 C C . TYR A 1 178 ? -40.274 -16.841 90.376 1.00 69.94 178 TYR A C 1
ATOM 1519 O O . TYR A 1 178 ? -40.804 -16.949 91.477 1.00 69.94 178 TYR A O 1
ATOM 1527 N N . ILE A 1 179 ? -39.224 -16.042 90.159 1.00 66.56 179 ILE A N 1
ATOM 1528 C CA . ILE A 1 179 ? -38.522 -15.304 91.216 1.00 66.56 179 ILE A CA 1
ATOM 1529 C C . ILE A 1 179 ? -39.455 -14.299 91.894 1.00 66.56 179 ILE A C 1
ATOM 1531 O O . ILE A 1 179 ? -39.550 -14.299 93.120 1.00 66.56 179 ILE A O 1
ATOM 1535 N N . ASN A 1 180 ? -40.165 -13.457 91.136 1.00 64.25 180 ASN A N 1
ATOM 1536 C CA . ASN A 1 180 ? -41.057 -12.470 91.743 1.00 64.25 180 ASN A CA 1
ATOM 1537 C C . ASN A 1 180 ? -42.163 -13.152 92.538 1.00 64.25 180 ASN A C 1
ATOM 1539 O O . ASN A 1 180 ? -42.409 -12.779 93.678 1.00 64.25 180 ASN A O 1
ATOM 1543 N N . GLN A 1 181 ? -42.821 -14.160 91.972 1.00 67.06 181 GLN A N 1
ATOM 1544 C CA . GLN A 1 181 ? -43.965 -14.777 92.626 1.00 67.06 181 GLN A CA 1
ATOM 1545 C C . GLN A 1 181 ? -43.547 -15.626 93.830 1.00 67.06 181 GLN A C 1
ATOM 1547 O O . GLN A 1 181 ? -44.239 -15.604 94.842 1.00 67.06 181 GLN A O 1
ATOM 1552 N N . SER A 1 182 ? -42.404 -16.316 93.787 1.00 68.88 182 SER A N 1
ATOM 1553 C CA . SER A 1 182 ? -41.935 -17.091 94.937 1.00 68.88 182 SER A CA 1
ATOM 1554 C C . SER A 1 182 ? -41.391 -16.192 96.045 1.00 68.88 182 SER A C 1
ATOM 1556 O O . SER A 1 182 ? -41.706 -16.397 97.215 1.00 68.88 182 SER A O 1
ATOM 1558 N N . ILE A 1 183 ? -40.579 -15.189 95.704 1.00 64.62 183 ILE A N 1
ATOM 1559 C CA . ILE A 1 183 ? -39.875 -14.360 96.689 1.00 64.62 183 ILE A CA 1
ATOM 1560 C C . ILE A 1 183 ? -40.803 -13.294 97.263 1.00 64.62 183 ILE A C 1
ATOM 1562 O O . ILE A 1 183 ? -40.889 -13.163 98.480 1.00 64.62 183 ILE A O 1
ATOM 1566 N N . TYR A 1 184 ? -41.545 -12.567 96.425 1.00 65.25 184 TYR A N 1
ATOM 1567 C CA . TYR A 1 184 ? -42.452 -11.529 96.916 1.00 65.25 184 TYR A CA 1
ATOM 1568 C C . TYR A 1 184 ? -43.529 -12.127 97.815 1.00 65.25 184 TYR A C 1
ATOM 1570 O O . TYR A 1 184 ? -43.772 -11.627 98.907 1.00 65.25 184 TYR A O 1
ATOM 1578 N N . LEU A 1 185 ? -44.146 -13.229 97.384 1.00 64.12 185 LEU A N 1
ATOM 1579 C CA . LEU A 1 185 ? -45.268 -13.820 98.102 1.00 64.12 185 LEU A CA 1
ATOM 1580 C C . LEU A 1 185 ? -44.800 -14.514 99.387 1.00 64.12 185 LEU A C 1
ATOM 1582 O O . LEU A 1 185 ? -45.453 -14.367 100.413 1.00 64.12 185 LEU A O 1
ATOM 1586 N N . SER A 1 186 ? -43.640 -15.181 99.389 1.00 66.69 186 SER A N 1
ATOM 1587 C CA . SER A 1 186 ? -43.094 -15.769 100.623 1.00 66.69 186 SER A CA 1
ATOM 1588 C C . SER A 1 186 ? -42.656 -14.708 101.632 1.00 66.69 186 SER A C 1
ATOM 1590 O O . SER A 1 186 ? -43.002 -14.812 102.808 1.00 66.69 186 SER A O 1
ATOM 1592 N N . ILE A 1 187 ? -41.943 -13.666 101.199 1.00 64.06 187 ILE A N 1
ATOM 1593 C CA . ILE A 1 187 ? -41.430 -12.615 102.084 1.00 64.06 187 ILE A CA 1
ATOM 1594 C C . ILE A 1 187 ? -42.570 -11.733 102.588 1.00 64.06 187 ILE A C 1
ATOM 1596 O O . ILE A 1 187 ? -42.678 -11.510 103.791 1.00 64.06 187 ILE A O 1
ATOM 1600 N N . TYR A 1 188 ? -43.450 -11.264 101.703 1.00 66.75 188 TYR A N 1
ATOM 1601 C CA . TYR A 1 188 ? -44.567 -10.412 102.100 1.00 66.75 188 TYR A CA 1
ATOM 1602 C C . TYR A 1 188 ? -45.496 -11.148 103.062 1.00 66.75 188 TYR A C 1
ATOM 1604 O O . TYR A 1 188 ? -45.790 -10.631 104.136 1.00 66.75 188 TYR A O 1
ATOM 1612 N N . LEU A 1 189 ? -45.912 -12.374 102.727 1.00 63.59 189 LEU A N 1
ATOM 1613 C CA . LEU A 1 189 ? -46.852 -13.117 103.562 1.00 63.59 189 LEU A CA 1
ATOM 1614 C C . LEU A 1 189 ? -46.217 -13.524 104.897 1.00 63.59 189 LEU A C 1
ATOM 1616 O O . LEU A 1 189 ? -46.859 -13.387 105.930 1.00 63.59 189 LEU A O 1
ATOM 1620 N N . SER A 1 190 ? -44.957 -1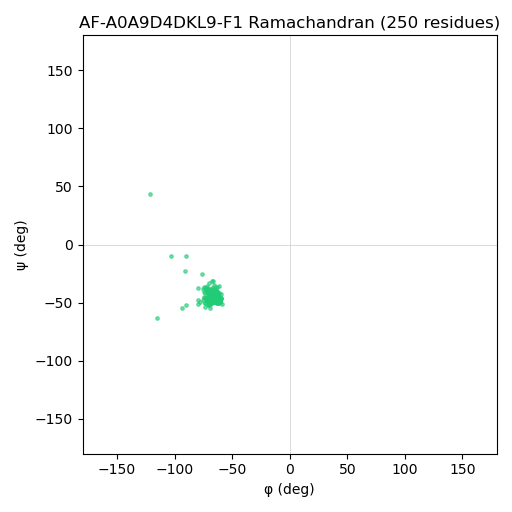3.975 104.914 1.00 67.06 190 SER A N 1
ATOM 1621 C CA . SER A 1 190 ? -44.303 -14.376 106.169 1.00 67.06 190 SER A CA 1
ATOM 1622 C C . SER A 1 190 ? -44.040 -13.190 107.094 1.00 67.06 190 SER A C 1
ATOM 1624 O O . SER A 1 190 ? -44.357 -13.262 108.279 1.00 67.06 190 SER A O 1
ATOM 1626 N N . ILE A 1 191 ? -43.508 -12.083 106.574 1.00 63.44 191 ILE A N 1
ATOM 1627 C CA . ILE A 1 191 ? -43.127 -10.922 107.383 1.00 63.44 191 ILE A CA 1
ATOM 1628 C C . ILE A 1 191 ? -44.365 -10.143 107.816 1.00 63.44 191 ILE A C 1
ATOM 1630 O O . ILE A 1 191 ? -44.512 -9.841 108.997 1.00 63.44 191 ILE A O 1
ATOM 1634 N N . TYR A 1 192 ? -45.282 -9.848 106.891 1.00 64.25 192 TYR A N 1
ATOM 1635 C CA . TYR A 1 192 ? -46.480 -9.082 107.223 1.00 64.25 192 TYR A CA 1
ATOM 1636 C C . TYR A 1 192 ? -47.357 -9.840 108.218 1.00 64.25 192 TYR A C 1
ATOM 1638 O O . TYR A 1 192 ? -47.746 -9.280 109.240 1.00 64.25 192 TYR A O 1
ATOM 1646 N N . LEU A 1 193 ? -47.621 -11.127 107.962 1.00 64.12 193 LEU A N 1
ATOM 1647 C CA . LEU A 1 193 ? -48.487 -11.920 108.828 1.00 64.12 193 LEU A CA 1
ATOM 1648 C C . LEU A 1 193 ? -47.839 -12.155 110.199 1.00 64.12 193 LEU A C 1
ATOM 1650 O O . LEU A 1 193 ? -48.515 -12.002 111.209 1.00 64.12 193 LEU A O 1
ATOM 1654 N N . SER A 1 194 ? -46.540 -12.473 110.269 1.00 67.25 194 SER A N 1
ATOM 1655 C CA . SER A 1 194 ? -45.878 -12.720 111.561 1.00 67.25 194 SER A CA 1
ATOM 1656 C C . SER A 1 194 ? -45.780 -11.461 112.423 1.00 67.25 194 SER A C 1
ATOM 1658 O O . SER A 1 194 ? -46.089 -11.513 113.614 1.00 67.25 194 SER A O 1
ATOM 1660 N N . ILE A 1 195 ? -45.404 -10.320 111.841 1.00 64.75 195 ILE A N 1
ATOM 1661 C CA . ILE A 1 195 ? -45.240 -9.063 112.577 1.00 64.75 195 ILE A CA 1
ATOM 1662 C C . ILE A 1 195 ? -46.600 -8.501 112.985 1.00 64.75 195 ILE A C 1
ATOM 1664 O O . ILE A 1 195 ? -46.795 -8.157 114.148 1.00 64.75 195 ILE A O 1
ATOM 1668 N N . TYR A 1 196 ? -47.561 -8.445 112.059 1.00 64.62 196 TYR A N 1
ATOM 1669 C CA . TYR A 1 196 ? -48.882 -7.904 112.362 1.00 64.62 196 TYR A CA 1
ATOM 1670 C C . TYR A 1 196 ? -49.595 -8.743 113.424 1.00 64.62 196 TYR A C 1
ATOM 1672 O O . TYR A 1 196 ? -50.080 -8.199 114.415 1.00 64.62 196 TYR A O 1
ATOM 1680 N N . LEU A 1 197 ? -49.610 -10.072 113.261 1.00 64.06 197 LEU A N 1
ATOM 1681 C CA . LEU A 1 197 ? -50.307 -10.961 114.185 1.00 64.06 197 LEU A CA 1
ATOM 1682 C C . LEU A 1 197 ? -49.635 -10.977 115.565 1.00 64.06 197 LEU A C 1
ATOM 1684 O O . LEU A 1 197 ? -50.332 -10.909 116.571 1.00 64.06 197 LEU A O 1
ATOM 1688 N N . SER A 1 198 ? -48.299 -11.019 115.640 1.00 67.31 198 SER A N 1
ATOM 1689 C CA . SER A 1 198 ? -47.595 -11.057 116.933 1.00 67.31 198 SER A CA 1
ATOM 1690 C C . SER A 1 198 ? -47.748 -9.761 117.727 1.00 67.31 198 SER A C 1
ATOM 1692 O O . SER A 1 198 ? -48.030 -9.807 118.925 1.00 67.31 198 SER A O 1
ATOM 1694 N N . ILE A 1 199 ? -47.614 -8.604 117.076 1.00 64.12 199 ILE A N 1
ATOM 1695 C CA . ILE A 1 199 ? -47.716 -7.298 117.736 1.00 64.12 199 ILE A CA 1
ATOM 1696 C C . ILE A 1 199 ? -49.162 -7.019 118.139 1.00 64.12 199 ILE A C 1
ATOM 1698 O O . ILE A 1 199 ? -49.420 -6.647 119.283 1.00 64.12 199 ILE A O 1
ATOM 1702 N N . TYR A 1 200 ? -50.118 -7.243 117.235 1.00 62.28 200 TYR A N 1
ATOM 1703 C CA . TYR A 1 200 ? -51.526 -6.992 117.528 1.00 62.28 200 TYR A CA 1
ATOM 1704 C C . TYR A 1 200 ? -52.030 -7.893 118.660 1.00 62.28 200 TYR A C 1
ATOM 1706 O O . TYR A 1 200 ? -52.622 -7.403 119.622 1.00 62.28 200 TYR A O 1
ATOM 1714 N N . LEU A 1 201 ? -51.748 -9.199 118.588 1.00 63.28 201 LEU A N 1
ATOM 1715 C CA . LEU A 1 201 ? -52.224 -10.157 119.582 1.00 63.28 201 LEU A CA 1
ATOM 1716 C C . LEU A 1 201 ? -51.558 -9.935 120.948 1.00 63.28 201 LEU A C 1
ATOM 1718 O O . LEU A 1 201 ? -52.245 -9.960 121.963 1.00 63.28 201 LEU A O 1
ATOM 1722 N N . SER A 1 202 ? -50.246 -9.677 120.997 1.00 65.69 202 SER A N 1
ATOM 1723 C CA . SER A 1 202 ? -49.536 -9.478 122.272 1.00 65.69 202 SER A CA 1
ATOM 1724 C C . SER A 1 202 ? -49.973 -8.207 123.001 1.00 65.69 202 SER A C 1
ATOM 1726 O O . SER A 1 202 ? -50.221 -8.246 124.208 1.00 65.69 202 SER A O 1
ATOM 1728 N N . ILE A 1 203 ? -50.123 -7.091 122.285 1.00 62.56 203 ILE A N 1
ATOM 1729 C CA . ILE A 1 203 ? -50.529 -5.808 122.871 1.00 62.56 203 ILE A CA 1
ATOM 1730 C C . ILE A 1 203 ? -51.996 -5.862 123.299 1.00 62.56 203 ILE A C 1
ATOM 1732 O O . ILE A 1 203 ? -52.322 -5.486 124.423 1.00 62.56 203 ILE A O 1
ATOM 1736 N N . TYR A 1 204 ? -52.879 -6.377 122.440 1.00 61.38 204 TYR A N 1
ATOM 1737 C CA . TYR A 1 204 ? -54.302 -6.455 122.756 1.00 61.38 204 TYR A CA 1
ATOM 1738 C C . TYR A 1 204 ? -54.564 -7.374 123.955 1.00 61.38 204 TYR A C 1
ATOM 1740 O O . TYR A 1 204 ? -55.250 -6.980 124.898 1.00 61.38 204 TYR A O 1
ATOM 1748 N N . LEU A 1 205 ? -53.975 -8.576 123.962 1.00 61.69 205 LEU A N 1
ATOM 1749 C CA . LEU A 1 205 ? -54.215 -9.559 125.016 1.00 61.69 205 LEU A CA 1
ATOM 1750 C C . LEU A 1 205 ? -53.606 -9.120 126.356 1.00 61.69 205 LEU A C 1
ATOM 1752 O O . LEU A 1 205 ? -54.251 -9.264 127.390 1.00 61.69 205 LEU A O 1
ATOM 1756 N N . SER A 1 206 ? -52.393 -8.553 126.358 1.00 63.69 206 SER A N 1
ATOM 1757 C CA . SER A 1 206 ? -51.731 -8.125 127.601 1.00 63.69 206 SER A CA 1
ATOM 1758 C C . SER A 1 206 ? -52.450 -6.958 128.276 1.00 63.69 206 SER A C 1
ATOM 1760 O O . SER A 1 206 ? -52.667 -6.992 129.488 1.00 63.69 206 SER A O 1
ATOM 1762 N N . ILE A 1 207 ? -52.869 -5.950 127.510 1.00 60.88 207 ILE A N 1
ATOM 1763 C CA . ILE A 1 207 ? -53.545 -4.762 128.042 1.00 60.88 207 ILE A CA 1
ATOM 1764 C C . ILE A 1 207 ? -54.963 -5.115 128.493 1.00 60.88 207 ILE A C 1
ATOM 1766 O O . ILE A 1 207 ? -55.363 -4.758 129.600 1.00 60.88 207 ILE A O 1
ATOM 1770 N N . TYR A 1 208 ? -55.712 -5.856 127.674 1.00 59.62 208 TYR A N 1
ATOM 1771 C CA . TYR A 1 208 ? -57.090 -6.211 128.002 1.00 59.62 208 TYR A CA 1
ATOM 1772 C C . TYR A 1 208 ? -57.165 -7.115 129.237 1.00 59.62 208 TYR A C 1
ATOM 1774 O O . TYR A 1 208 ? -57.924 -6.835 130.164 1.00 59.62 208 TYR A O 1
ATOM 1782 N N . LEU A 1 209 ? -56.342 -8.170 129.292 1.00 60.78 209 LEU A N 1
ATOM 1783 C CA . LEU A 1 209 ? -56.397 -9.146 130.379 1.00 60.78 209 LEU A CA 1
ATOM 1784 C C . LEU A 1 209 ? -55.889 -8.560 131.706 1.00 60.78 209 LEU A C 1
ATOM 1786 O O . LEU A 1 209 ? -56.487 -8.811 132.749 1.00 60.78 209 LEU A O 1
ATOM 1790 N N . SER A 1 210 ? -54.817 -7.758 131.683 1.00 61.62 210 SER A N 1
ATOM 1791 C CA . SER A 1 210 ? -54.244 -7.185 132.910 1.00 61.62 210 SER A CA 1
ATOM 1792 C C . SER A 1 210 ? -55.156 -6.141 133.551 1.00 61.62 210 SER A C 1
ATOM 1794 O O . SER A 1 210 ? -55.370 -6.174 134.764 1.00 61.62 210 SER A O 1
ATOM 1796 N N . ILE A 1 211 ? -55.736 -5.243 132.753 1.00 60.53 211 ILE A N 1
ATOM 1797 C CA . ILE A 1 211 ? -56.579 -4.153 133.255 1.00 60.53 211 ILE A CA 1
ATOM 1798 C C . ILE A 1 211 ? -57.938 -4.694 133.699 1.00 60.53 211 ILE A C 1
ATOM 1800 O O . ILE A 1 211 ? -58.399 -4.377 134.793 1.00 60.53 211 ILE A O 1
ATOM 1804 N N . TYR A 1 212 ? -58.564 -5.552 132.890 1.00 58.88 212 TYR A N 1
ATOM 1805 C CA . TYR A 1 212 ? -59.891 -6.074 133.207 1.00 58.88 212 TYR A CA 1
ATOM 1806 C C . TYR A 1 212 ? -59.869 -6.974 134.449 1.00 58.88 212 TYR A C 1
ATOM 1808 O O . TYR A 1 212 ? -60.680 -6.797 135.358 1.00 58.88 212 TYR A O 1
ATOM 1816 N N . LEU A 1 213 ? -58.910 -7.906 134.528 1.00 60.16 213 LEU A N 1
ATOM 1817 C CA . LEU A 1 213 ? -58.851 -8.872 135.625 1.00 60.16 213 LEU A CA 1
ATOM 1818 C C . LEU A 1 213 ? -58.451 -8.212 136.953 1.00 60.16 213 LEU A C 1
ATOM 1820 O O . LEU A 1 213 ? -59.038 -8.525 137.986 1.00 60.16 213 LEU A O 1
ATOM 1824 N N . SER A 1 214 ? -57.489 -7.280 136.947 1.00 61.62 214 SER A N 1
ATOM 1825 C CA . SER A 1 214 ? -57.019 -6.626 138.181 1.00 61.62 214 SER A CA 1
ATOM 1826 C C . SER A 1 214 ? -58.075 -5.711 138.807 1.00 61.62 214 SER A C 1
ATOM 1828 O O . SER A 1 214 ? -58.268 -5.725 140.027 1.00 61.62 214 SER A O 1
ATOM 1830 N N . ILE A 1 215 ? -58.804 -4.953 137.987 1.00 60.47 215 ILE A N 1
ATOM 1831 C CA . ILE A 1 215 ? -59.838 -4.027 138.458 1.00 60.47 215 ILE A CA 1
ATOM 1832 C C . ILE A 1 215 ? -61.065 -4.805 138.940 1.00 60.47 215 ILE A C 1
ATOM 1834 O O . ILE A 1 215 ? -61.570 -4.545 140.029 1.00 60.47 215 ILE A O 1
ATOM 1838 N N . TYR A 1 216 ? -61.513 -5.808 138.180 1.00 57.62 216 TYR A N 1
ATOM 1839 C CA . TYR A 1 216 ? -62.687 -6.594 138.554 1.00 57.62 216 TYR A CA 1
ATOM 1840 C C . TYR A 1 216 ? -62.465 -7.383 139.855 1.00 57.62 216 TYR A C 1
ATOM 1842 O O . TYR A 1 216 ? -63.299 -7.344 140.760 1.00 57.62 216 TYR A O 1
ATOM 1850 N N . LEU A 1 217 ? -61.311 -8.051 139.997 1.00 60.28 217 LEU A N 1
ATOM 1851 C CA . LEU A 1 217 ? -61.028 -8.880 141.172 1.00 60.28 217 LEU A CA 1
ATOM 1852 C C . LEU A 1 217 ? -60.848 -8.038 142.446 1.00 60.28 217 LEU A C 1
ATOM 1854 O O . LEU A 1 217 ? -61.349 -8.418 143.502 1.00 60.28 217 LEU A O 1
ATOM 1858 N N . SER A 1 218 ? -60.171 -6.887 142.359 1.00 60.03 218 SER A N 1
ATOM 1859 C CA . SER A 1 218 ? -59.920 -6.018 143.521 1.00 60.03 218 SER A CA 1
ATOM 1860 C C . SER A 1 218 ? -61.198 -5.374 144.075 1.00 60.03 218 SER A C 1
ATOM 1862 O O . SER A 1 218 ? -61.383 -5.294 145.294 1.00 60.03 218 SER A O 1
ATOM 1864 N N . ILE A 1 219 ? -62.123 -4.974 143.199 1.00 62.59 219 ILE A N 1
ATOM 1865 C CA . ILE A 1 219 ? -63.400 -4.371 143.600 1.00 62.59 219 ILE A CA 1
ATOM 1866 C C . ILE A 1 219 ? -64.324 -5.430 144.215 1.00 62.59 219 ILE A C 1
ATOM 1868 O O . ILE A 1 219 ? -64.874 -5.214 145.293 1.00 62.59 219 ILE A O 1
ATOM 1872 N N . CYS A 1 220 ? -64.453 -6.608 143.599 1.00 55.66 220 CYS A N 1
ATOM 1873 C CA . CYS A 1 220 ? -65.311 -7.666 144.138 1.00 55.66 220 CYS A CA 1
ATOM 1874 C C . CYS A 1 220 ? -64.829 -8.184 145.505 1.00 55.66 220 CYS A C 1
ATOM 1876 O O . CYS A 1 220 ? -65.649 -8.390 146.402 1.00 55.66 220 CYS A O 1
ATOM 1878 N N . LEU A 1 221 ? -63.513 -8.362 145.691 1.00 58.88 221 LEU A N 1
ATOM 1879 C CA . LEU A 1 221 ? -62.963 -8.886 146.947 1.00 58.88 221 LEU A CA 1
ATOM 1880 C C . LEU A 1 221 ? -63.126 -7.894 148.110 1.00 58.88 221 LEU A C 1
ATOM 1882 O O . LEU A 1 221 ? -63.457 -8.299 149.224 1.00 58.88 221 LEU A O 1
ATOM 1886 N N . SER A 1 222 ? -62.924 -6.597 147.855 1.00 59.03 222 SER A N 1
ATOM 1887 C CA . SER A 1 222 ? -63.048 -5.551 148.883 1.00 59.03 222 SER A CA 1
ATOM 1888 C C . SER A 1 222 ? -64.490 -5.385 149.377 1.00 59.03 222 SER A C 1
ATOM 1890 O O . SER A 1 222 ? -64.725 -5.286 150.585 1.00 59.03 222 SER A O 1
ATOM 1892 N N . ILE A 1 223 ? -65.469 -5.449 148.469 1.00 62.16 223 ILE A N 1
ATOM 1893 C CA . ILE A 1 223 ? -66.896 -5.409 148.816 1.00 62.16 223 ILE A CA 1
ATOM 1894 C C . ILE A 1 223 ? -67.281 -6.642 149.645 1.00 62.16 223 ILE A C 1
ATOM 1896 O O . ILE A 1 223 ? -67.912 -6.502 150.690 1.00 62.16 223 ILE A O 1
ATOM 1900 N N . TYR A 1 224 ? -66.845 -7.841 149.246 1.00 56.56 224 TYR A N 1
ATOM 1901 C CA . TYR A 1 224 ? -67.157 -9.068 149.983 1.00 56.56 224 TYR A CA 1
ATOM 1902 C C . TYR A 1 224 ? -66.603 -9.056 151.421 1.00 56.56 224 TYR A C 1
ATOM 1904 O O . TYR A 1 224 ? -67.326 -9.353 152.375 1.00 56.56 224 TYR A O 1
ATOM 1912 N N . LEU A 1 225 ? -65.337 -8.656 151.595 1.00 58.25 225 LEU A N 1
ATOM 1913 C CA . LEU A 1 225 ? -64.687 -8.567 152.909 1.00 58.25 225 LEU A CA 1
ATOM 1914 C C . LEU A 1 225 ? -65.347 -7.525 153.824 1.00 58.25 225 LEU A C 1
ATOM 1916 O O . LEU A 1 225 ? -65.550 -7.799 155.007 1.00 58.25 225 LEU A O 1
ATOM 1920 N N . SER A 1 226 ? -65.713 -6.355 153.291 1.00 58.53 226 SER A N 1
ATOM 1921 C CA . SER A 1 226 ? -66.371 -5.305 154.086 1.00 58.53 226 SER A CA 1
ATOM 1922 C C . SER A 1 226 ? -67.737 -5.739 154.634 1.00 58.53 226 SER A C 1
ATOM 1924 O O . SER A 1 226 ? -68.029 -5.515 155.811 1.00 58.53 226 SER A O 1
ATOM 1926 N N . ILE A 1 227 ? -68.541 -6.441 153.827 1.00 62.03 227 ILE A N 1
ATOM 1927 C CA . ILE A 1 227 ? -69.848 -6.963 154.247 1.00 62.03 227 ILE A CA 1
ATOM 1928 C C . ILE A 1 227 ? -69.669 -8.043 155.322 1.00 62.03 227 ILE A C 1
ATOM 1930 O O . ILE A 1 227 ? -70.347 -8.007 156.351 1.00 62.03 227 ILE A O 1
ATOM 1934 N N . TYR A 1 228 ? -68.714 -8.957 155.142 1.00 60.41 228 TYR A N 1
ATOM 1935 C CA . TYR A 1 228 ? -68.451 -10.032 156.100 1.00 60.41 228 TYR A CA 1
ATOM 1936 C C . TYR A 1 228 ? -68.066 -9.506 157.495 1.00 60.41 228 TYR A C 1
ATOM 1938 O O . TYR A 1 228 ? -68.635 -9.938 158.501 1.00 60.41 228 TYR A O 1
ATOM 1946 N N . PHE A 1 229 ? -67.162 -8.520 157.573 1.00 59.41 229 PHE A N 1
ATOM 1947 C CA . PHE A 1 229 ? -66.781 -7.910 158.853 1.00 59.41 229 PHE A CA 1
ATOM 1948 C C . PHE A 1 229 ? -67.931 -7.145 159.520 1.00 59.41 229 PHE A C 1
ATOM 1950 O O . PHE A 1 229 ? -68.058 -7.186 160.745 1.00 59.41 229 PHE A O 1
ATOM 1957 N N . SER A 1 230 ? -68.799 -6.493 158.739 1.00 57.19 230 SER A N 1
ATOM 1958 C CA . SER A 1 230 ? -69.949 -5.760 159.285 1.00 57.19 230 SER A CA 1
ATOM 1959 C C . SER A 1 230 ? -70.965 -6.677 159.987 1.00 57.19 230 SER A C 1
ATOM 1961 O O . SER A 1 230 ? -71.462 -6.343 161.064 1.00 57.19 230 SER A O 1
ATOM 1963 N N . ILE A 1 231 ? -71.208 -7.875 159.440 1.00 62.09 231 ILE A N 1
ATOM 1964 C CA . ILE A 1 231 ? -72.127 -8.877 160.006 1.00 62.09 231 ILE A CA 1
ATOM 1965 C C . ILE A 1 231 ? -71.543 -9.489 161.285 1.00 62.09 231 ILE A C 1
ATOM 1967 O O . ILE A 1 231 ? -72.252 -9.642 162.283 1.00 62.09 231 ILE A O 1
ATOM 1971 N N . LEU A 1 232 ? -70.240 -9.791 161.285 1.00 62.31 232 LEU A N 1
ATOM 1972 C CA . LEU A 1 232 ? -69.538 -10.295 162.468 1.00 62.31 232 LEU A CA 1
ATOM 1973 C C . LEU A 1 232 ? -69.612 -9.302 163.631 1.00 62.31 232 LEU A C 1
ATOM 1975 O O . LEU A 1 232 ? -69.956 -9.696 164.746 1.00 62.31 232 LEU A O 1
ATOM 1979 N N . TYR A 1 233 ? -69.372 -8.016 163.369 1.00 58.38 233 TYR A N 1
ATOM 1980 C CA . TYR A 1 233 ? -69.449 -6.981 164.399 1.00 58.38 233 TYR A CA 1
ATOM 1981 C C . TYR A 1 233 ? -70.859 -6.868 165.001 1.00 58.38 233 TYR A C 1
ATOM 1983 O O . TYR A 1 233 ? -71.009 -6.798 166.222 1.00 58.38 233 TYR A O 1
ATOM 1991 N N . LEU A 1 234 ? -71.900 -6.932 164.161 1.00 58.81 234 LEU A N 1
ATOM 1992 C CA . LEU A 1 234 ? -73.296 -6.912 164.608 1.00 58.81 234 LEU A CA 1
ATOM 1993 C C . LEU A 1 234 ? -73.625 -8.126 165.495 1.00 58.81 234 LEU A C 1
ATOM 1995 O O . LEU A 1 234 ? -74.267 -7.978 166.534 1.00 58.81 234 LEU A O 1
ATOM 1999 N N . SER A 1 235 ? -73.149 -9.316 165.114 1.00 59.41 235 SER A N 1
ATOM 2000 C CA . SER A 1 235 ? -73.404 -10.559 165.852 1.00 59.41 235 SER A CA 1
ATOM 2001 C C . SER A 1 235 ? -72.785 -10.558 167.258 1.00 59.41 235 SER A C 1
ATOM 2003 O O . SER A 1 235 ? -73.442 -10.939 168.228 1.00 59.41 235 SER A O 1
ATOM 2005 N N . ILE A 1 236 ? -71.560 -10.039 167.395 1.00 61.22 236 ILE A N 1
ATOM 2006 C CA . ILE A 1 236 ? -70.864 -9.910 168.682 1.00 61.22 236 ILE A CA 1
ATOM 2007 C C . ILE A 1 236 ? -71.581 -8.888 169.572 1.00 61.22 236 ILE A C 1
ATOM 2009 O O . ILE A 1 236 ? -71.821 -9.162 170.749 1.00 61.22 236 ILE A O 1
ATOM 2013 N N . TYR A 1 237 ? -71.994 -7.747 169.010 1.00 59.62 237 TYR A N 1
ATOM 2014 C CA . TYR A 1 237 ? -72.702 -6.707 169.759 1.00 59.62 237 TYR A CA 1
ATOM 2015 C C . TYR A 1 237 ? -74.050 -7.199 170.321 1.00 59.62 237 TYR A C 1
ATOM 2017 O O . TYR A 1 237 ? -74.371 -6.938 171.481 1.00 59.62 237 TYR A O 1
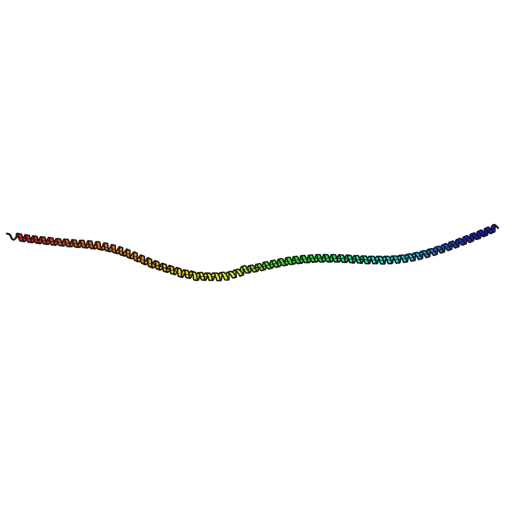ATOM 2025 N N . LEU A 1 238 ? -74.809 -7.971 169.533 1.00 58.38 238 LEU A N 1
ATOM 2026 C CA . LEU A 1 238 ? -76.057 -8.620 169.962 1.00 58.38 238 LEU A CA 1
ATOM 2027 C C . LEU A 1 238 ? -75.830 -9.683 171.050 1.00 58.38 238 LEU A C 1
ATOM 2029 O O . LEU A 1 238 ? -76.640 -9.806 171.964 1.00 58.38 238 LEU A O 1
ATOM 2033 N N . SER A 1 239 ? -74.729 -10.435 170.986 1.00 57.88 239 SER A N 1
ATOM 2034 C CA . SER A 1 239 ? -74.425 -11.459 171.995 1.00 57.88 239 SER A CA 1
ATOM 2035 C C . SER A 1 239 ? -74.076 -10.863 173.366 1.00 57.88 239 SER A C 1
ATOM 2037 O O . SER A 1 239 ? -74.548 -11.355 174.392 1.00 57.88 239 SER A O 1
ATOM 2039 N N . LEU A 1 240 ? -73.305 -9.766 173.399 1.00 58.78 240 LEU A N 1
ATOM 2040 C CA . LEU A 1 240 ? -72.922 -9.103 174.648 1.00 58.78 240 LEU A CA 1
ATOM 2041 C C . LEU A 1 240 ? -74.102 -8.396 175.316 1.00 58.78 240 LEU A C 1
ATOM 2043 O O . LEU A 1 240 ? -74.223 -8.445 176.540 1.00 58.78 240 LEU A O 1
ATOM 2047 N N . SER A 1 241 ? -74.975 -7.754 174.534 1.00 57.72 241 SER A N 1
ATOM 2048 C CA . SER A 1 241 ? -76.154 -7.080 175.084 1.00 57.72 241 SER A CA 1
ATOM 2049 C C . SER A 1 241 ? -77.123 -8.075 175.731 1.00 57.72 241 SER A C 1
ATOM 2051 O O . SER A 1 241 ? -77.609 -7.815 176.832 1.00 57.72 241 SER A O 1
ATOM 2053 N N . PHE A 1 242 ? -77.319 -9.254 175.125 1.00 57.97 242 PHE A N 1
ATOM 2054 C CA . PHE A 1 242 ? -78.095 -10.347 175.721 1.00 57.97 242 PHE A CA 1
ATOM 2055 C C . PHE A 1 242 ? -77.475 -10.872 177.023 1.00 57.97 242 PHE A C 1
ATOM 2057 O O . PHE A 1 242 ? -78.192 -11.099 177.999 1.00 57.97 242 PHE A O 1
ATOM 2064 N N . HIS A 1 243 ? -76.149 -11.031 177.075 1.00 58.56 243 HIS A N 1
ATOM 2065 C CA . HIS A 1 243 ? -75.476 -11.547 178.268 1.00 58.56 243 HIS A CA 1
ATOM 2066 C C . HIS A 1 243 ? -75.542 -10.584 179.463 1.00 58.56 243 HIS A C 1
ATOM 2068 O O . HIS A 1 243 ? -75.751 -11.022 180.596 1.00 58.56 243 HIS A O 1
ATOM 2074 N N . LEU A 1 244 ? -75.412 -9.276 179.217 1.00 57.28 244 LEU A N 1
ATOM 2075 C CA . LEU A 1 244 ? -75.539 -8.244 180.251 1.00 57.28 244 LEU A CA 1
ATOM 2076 C C . LEU A 1 244 ? -76.969 -8.126 180.789 1.00 57.28 244 LEU A C 1
ATOM 2078 O O . LEU A 1 244 ? -77.149 -7.949 181.993 1.00 57.28 244 LEU A O 1
ATOM 2082 N N . PHE A 1 245 ? -77.981 -8.282 179.930 1.00 56.31 245 PHE A N 1
ATOM 2083 C CA . PHE A 1 245 ? -79.382 -8.254 180.358 1.00 56.31 245 PHE A CA 1
ATOM 2084 C C . PHE A 1 245 ? -79.709 -9.401 181.332 1.00 56.31 245 PHE A C 1
ATOM 2086 O O . PHE A 1 245 ? -80.434 -9.202 182.304 1.00 56.31 245 PHE A O 1
ATOM 2093 N N . ILE A 1 246 ? -79.118 -10.584 181.121 1.00 57.75 246 ILE A N 1
ATOM 2094 C CA . ILE A 1 246 ? -79.293 -11.754 181.998 1.00 57.75 246 ILE A CA 1
ATOM 2095 C C . ILE A 1 246 ? -78.571 -11.568 183.342 1.00 57.75 246 ILE A C 1
ATOM 2097 O O . ILE A 1 246 ? -79.109 -11.953 184.378 1.00 57.75 246 ILE A O 1
ATOM 2101 N N . TYR A 1 247 ? -77.384 -10.951 183.360 1.00 56.56 247 TYR A N 1
ATOM 2102 C CA . TYR A 1 247 ? -76.611 -10.784 184.599 1.00 56.56 247 TYR A CA 1
ATOM 2103 C C . TYR A 1 247 ? -77.280 -9.828 185.605 1.00 56.56 247 TYR A C 1
ATOM 2105 O O . TYR A 1 247 ? -77.162 -10.022 186.812 1.00 56.56 247 TYR A O 1
ATOM 2113 N N . ILE A 1 248 ? -78.014 -8.816 185.129 1.00 58.12 248 ILE A N 1
ATOM 2114 C CA . ILE A 1 248 ? -78.652 -7.809 185.994 1.00 58.12 248 ILE A CA 1
ATOM 2115 C C . ILE A 1 248 ? -79.922 -8.346 186.684 1.00 58.12 248 ILE A C 1
ATOM 2117 O O . ILE A 1 248 ? -80.265 -7.875 187.763 1.00 58.12 248 ILE A O 1
ATOM 2121 N N . TYR A 1 249 ? -80.610 -9.347 186.121 1.00 55.34 249 TYR A N 1
ATOM 2122 C CA . TYR A 1 249 ? -81.920 -9.783 186.634 1.00 55.34 249 TYR A CA 1
ATOM 2123 C C . TYR A 1 249 ? -81.867 -10.898 187.700 1.00 55.34 249 TYR A C 1
ATOM 2125 O O . TYR A 1 249 ? -82.890 -11.199 188.305 1.00 55.34 249 TYR A O 1
ATOM 2133 N N . VAL A 1 250 ? -80.706 -11.527 187.938 1.00 57.25 250 VAL A N 1
ATOM 2134 C CA . VAL A 1 250 ? -80.605 -12.749 188.773 1.00 57.25 250 VAL A CA 1
ATOM 2135 C C . VAL A 1 250 ? -80.056 -12.511 190.194 1.00 57.25 250 VAL A C 1
ATOM 2137 O O . VAL A 1 250 ? -80.183 -13.403 191.021 1.00 57.25 250 VAL A O 1
ATOM 2140 N N . ASN A 1 251 ? -79.523 -11.331 190.540 1.00 49.94 251 ASN A N 1
ATOM 2141 C CA . ASN A 1 251 ? -78.924 -11.081 191.872 1.00 49.94 251 ASN A CA 1
ATOM 2142 C C . ASN A 1 251 ? -79.563 -9.918 192.674 1.00 49.94 251 ASN A C 1
ATOM 2144 O O . ASN A 1 251 ? -78.851 -9.125 193.291 1.00 49.94 251 ASN A O 1
ATOM 2148 N N . ILE A 1 252 ? -80.899 -9.834 192.679 1.00 50.22 252 ILE A N 1
ATOM 2149 C CA . ILE A 1 252 ? -81.691 -9.221 193.774 1.00 50.22 252 ILE A CA 1
ATOM 2150 C C . ILE A 1 252 ? -81.849 -10.267 194.880 1.00 50.22 252 ILE A C 1
ATOM 2152 O O . ILE A 1 252 ? -81.764 -9.886 196.067 1.00 50.22 252 ILE A O 1
#

Foldseek 3Di:
DVVVVVVVVVVVVVVCCVCCCVCCCCCCCCCVCVCCVCCVVVCCCCCVVVVVCVVVVCCCVVVVCVCCVVVVVCCCVVVVCVVVVCCCVCVVCVVVCCCCVVVVCCCCCCVVVVVVCCCCVVVVVVVVCCCVVPVVCVVCCCPCVVPVVVVVCCCCVVPVVVCCCVPVVVVVVVVVCVCCCVVVCCCCCVVVVVVVVVVVVVVVCVVCCVVVVVVVVVVVVVVVVVVVVVVVVVVVVVVVVVVVVVVVPPPD

Organism: Dreissena polymorpha (NCBI:txid45954)

Radius of gyration: 101.34 Å; Cα contacts (8 Å, |Δi|>4): 37; chains: 1; bounding box: 166×60×309 Å

Sequence (252 aa):
MIKFVYVIAIYLSIYLSIYLSIYLSIYLSIYLSIYLSIFLSFYLSIYLSFYLSIYLSIYLSIYLSIYLSIYLSIYLSIYLSIYLSIYLSIYLSIYLSIYLSIYLSIYLSIYLSIYLSIYISIYLSIYLSIYLSIYLPIYLSILYLFIYLSLYLFIYSSIYMLIYKTICLSINLSIYQYINQSIYLSIYLSIYLSIYLSIYLSIYLSIYLSIYLSIYLSICLSIYLSIYFSILYLSIYLSLSFHLFIYIYVNI

Mean predicted aligned error: 21.4 Å

Solvent-accessible surface area (backbone atoms only — not comparable to full-atom values): 13167 Å² total; per-residue (Å²): 112,70,70,61,55,51,53,51,52,50,52,51,51,52,51,50,50,52,52,49,52,51,49,49,51,50,50,50,51,51,50,50,50,51,50,50,50,51,51,49,51,52,49,50,50,50,50,51,51,51,50,49,51,50,51,50,50,51,49,50,52,49,52,51,51,51,49,48,50,50,50,51,49,51,48,49,53,50,50,50,50,50,52,50,49,51,49,49,50,51,50,50,50,50,51,50,48,51,49,51,51,51,52,50,50,51,50,49,51,50,52,49,50,52,51,50,50,52,50,50,51,52,53,49,49,52,52,51,47,49,43,60,71,47,51,47,52,51,52,48,46,56,54,47,52,56,49,52,48,48,51,49,48,48,48,47,56,61,49,51,50,45,50,48,54,50,53,54,47,50,50,52,50,53,52,50,52,49,49,49,55,54,49,52,51,52,50,50,52,53,49,50,51,51,53,50,52,52,52,53,51,53,53,52,52,52,53,52,51,54,55,52,51,54,53,54,52,55,55,55,52,53,55,52,53,53,53,53,54,53,54,53,55,52,53,53,55,54,51,52,55,56,52,53,58,56,63,69,72,74,78,125

pLDDT: mean 72.5, std 10.32, range [49.94, 87.69]

InterPro domains:
  IPR051860 Plasmodium Circumsporozoite Invasion Protein [PTHR44826] (10-229)

Secondary structure (DSSP, 8-state):
-HHHHHHHHHHHHHHHHHHHHHHHHHHHHHHHHHHHHHHHHHHHHHHHHHHHHHHHHHHHHHHHHHHHHHHHHHHHHHHHHHHHHHHHHHHHHHHHHHHHHHHHHHHHHHHHHHHHHHHHHHHHHHHHHHIIIIIHHHHHIIIIIIIIIHHHHHHIIIIIHHHIIIIIHHHHHHHHHHHHHHHHHHHHHHHHHHHHHHHHHHHHHHHHHHHHHHHHHHHHHHHHHHHHHHHHHHHHHHHHHHHHHHHHHS--